Protein AF-A0A2E2UE44-F1 (afdb_monomer_lite)

Foldseek 3Di:
DDPPPPVVVCVVPPCVVPPPPQWPDKDKDKDQFLQPDALVRLLVVCVVQQCFWAKKFKDAPPATADIDTDLGPSVVVSQLNCLCVLNDQWHQLLSNCVRNPVRRNTIMMMMDTGGNDDVVRVVVSVVCCVVRVHNSNVLLVQLCVLCVVVVNNDRRDIDGSVVCPVDVVVSSVVSSCVSVVVVVVVVVD

Radius of gyration: 17.26 Å; chains: 1; bounding box: 43×34×41 Å

Structure (mmCIF, N/CA/C/O backbone):
data_AF-A0A2E2UE44-F1
#
_entry.id   AF-A0A2E2UE44-F1
#
loop_
_atom_site.group_PDB
_atom_site.id
_atom_site.type_symbol
_atom_site.label_atom_id
_atom_site.label_alt_id
_atom_site.label_comp_id
_atom_site.label_asym_id
_atom_site.label_entity_id
_atom_site.label_seq_id
_atom_site.pdbx_PDB_ins_code
_atom_site.Cartn_x
_atom_site.Cartn_y
_atom_site.Cartn_z
_atom_site.occupancy
_atom_site.B_iso_or_equiv
_atom_site.auth_seq_id
_atom_site.auth_comp_id
_atom_site.auth_asym_id
_atom_site.auth_atom_id
_atom_site.pdbx_PDB_model_num
ATOM 1 N N . MET A 1 1 ? -20.895 12.314 4.523 1.00 28.11 1 MET A N 1
ATOM 2 C CA . MET A 1 1 ? -20.158 11.207 5.166 1.00 28.11 1 MET A CA 1
ATOM 3 C C . MET A 1 1 ? -21.003 9.946 5.029 1.00 28.11 1 MET A C 1
ATOM 5 O O . MET A 1 1 ? -22.000 9.833 5.726 1.00 28.11 1 MET A O 1
ATOM 9 N N . LYS A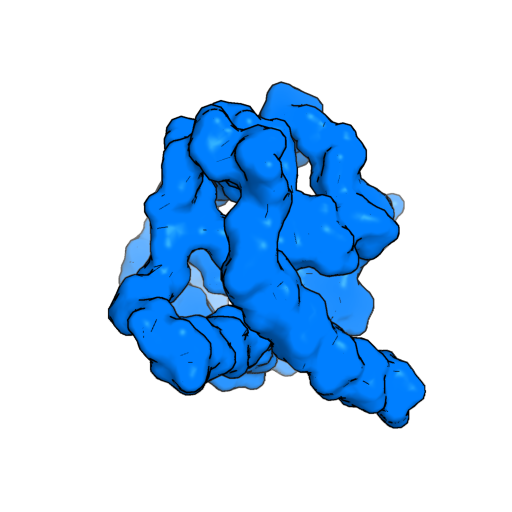 1 2 ? -20.714 9.066 4.059 1.00 26.86 2 LYS A N 1
ATOM 10 C CA . LYS A 1 2 ? -21.401 7.767 3.955 1.00 26.86 2 LYS A CA 1
ATOM 11 C C . LYS A 1 2 ? -20.587 6.762 4.761 1.00 26.86 2 LYS A C 1
ATOM 13 O O . LYS A 1 2 ? -19.549 6.299 4.301 1.00 26.86 2 LYS A O 1
ATOM 18 N N . ILE A 1 3 ? -21.022 6.522 5.991 1.00 31.81 3 ILE A N 1
ATOM 19 C CA . ILE A 1 3 ? -20.525 5.428 6.821 1.00 31.81 3 ILE A CA 1
ATOM 20 C C . ILE A 1 3 ? -20.966 4.151 6.099 1.00 31.81 3 ILE A C 1
ATOM 22 O O . ILE A 1 3 ? -22.165 3.933 5.933 1.00 31.81 3 ILE A O 1
ATOM 26 N N . PHE A 1 4 ? -20.020 3.361 5.589 1.00 43.72 4 PHE A N 1
ATOM 27 C CA . PHE A 1 4 ? -20.327 1.973 5.255 1.00 43.72 4 PHE A CA 1
ATOM 28 C C . PHE A 1 4 ? -20.658 1.290 6.579 1.00 43.72 4 PHE A C 1
ATOM 30 O O . PHE A 1 4 ? -19.837 1.297 7.495 1.00 43.72 4 PHE A O 1
ATOM 37 N N . ASP A 1 5 ? -21.886 0.798 6.694 1.00 50.75 5 ASP A N 1
ATOM 38 C CA . ASP A 1 5 ? -22.353 0.070 7.863 1.00 50.75 5 ASP A CA 1
ATOM 39 C C . ASP A 1 5 ? -21.437 -1.141 8.100 1.00 50.75 5 ASP A C 1
ATOM 41 O O . ASP A 1 5 ? -21.261 -1.991 7.219 1.00 50.75 5 ASP A O 1
ATOM 45 N N . LYS A 1 6 ? -20.832 -1.178 9.293 1.00 53.22 6 LYS A N 1
ATOM 46 C CA . LYS A 1 6 ? -19.980 -2.261 9.795 1.00 53.22 6 LYS A CA 1
ATOM 47 C C . LYS A 1 6 ? -20.642 -3.616 9.539 1.00 53.22 6 LYS A C 1
ATOM 49 O O . LYS A 1 6 ? -19.972 -4.536 9.081 1.00 53.22 6 LYS A O 1
ATOM 54 N N . ASP A 1 7 ? -21.955 -3.720 9.727 1.00 51.06 7 ASP A N 1
ATOM 55 C CA . ASP A 1 7 ? -22.684 -4.978 9.592 1.00 51.06 7 ASP A CA 1
ATOM 56 C C . ASP A 1 7 ? -22.780 -5.459 8.139 1.00 51.06 7 ASP A C 1
ATOM 58 O O . ASP A 1 7 ? -22.782 -6.664 7.894 1.00 51.06 7 ASP A O 1
ATOM 62 N N . SER A 1 8 ? -22.788 -4.548 7.164 1.00 53.34 8 SER A N 1
ATOM 63 C CA . SER A 1 8 ? -22.822 -4.883 5.734 1.00 53.34 8 SER A CA 1
ATOM 64 C C . SER A 1 8 ? -21.471 -5.427 5.244 1.00 53.34 8 SER A C 1
ATOM 66 O O . SER A 1 8 ? -21.423 -6.482 4.611 1.00 53.34 8 SER A O 1
ATOM 68 N N . PHE A 1 9 ? -20.357 -4.787 5.628 1.00 54.22 9 PHE A N 1
ATOM 69 C CA . PHE A 1 9 ? -19.009 -5.295 5.330 1.00 54.22 9 PHE A CA 1
ATOM 70 C C . PHE A 1 9 ? -18.718 -6.618 6.056 1.00 54.22 9 PHE A C 1
ATOM 72 O O . PHE A 1 9 ? -18.083 -7.507 5.491 1.00 54.22 9 PHE A O 1
ATOM 79 N N . LEU A 1 10 ? -19.187 -6.774 7.299 1.00 53.91 10 LEU A N 1
ATOM 80 C CA . LEU A 1 10 ? -19.011 -8.012 8.063 1.00 53.91 10 LEU A CA 1
ATOM 81 C C . LEU A 1 10 ? -19.846 -9.176 7.497 1.00 53.91 10 LEU A C 1
ATOM 83 O O . LEU A 1 10 ? -19.358 -10.307 7.480 1.00 53.91 10 LEU A O 1
ATOM 87 N N . LYS A 1 11 ? -21.065 -8.915 6.999 1.00 55.81 11 LYS A N 1
ATOM 88 C CA . LYS A 1 11 ? -21.952 -9.938 6.411 1.00 55.81 11 LYS A CA 1
ATOM 89 C C . LYS A 1 11 ? -21.467 -10.473 5.067 1.00 55.81 11 LYS A C 1
ATOM 91 O O . LYS A 1 11 ? -21.504 -11.681 4.864 1.00 55.81 11 LYS A O 1
ATOM 96 N N . GLU A 1 12 ? -20.991 -9.617 4.164 1.00 54.72 12 GLU A N 1
ATOM 97 C CA . GLU A 1 12 ? -20.526 -10.049 2.831 1.00 54.72 12 GLU A CA 1
ATOM 98 C C . GLU A 1 12 ? -19.211 -10.847 2.877 1.00 54.72 12 GLU A C 1
ATOM 100 O O . GLU A 1 12 ? -18.860 -11.551 1.930 1.00 54.72 12 GLU A O 1
ATOM 105 N N . ASN A 1 13 ? -18.470 -10.771 3.988 1.00 51.91 13 ASN A N 1
ATOM 106 C CA . ASN A 1 13 ? -17.115 -11.306 4.075 1.00 51.91 13 ASN A CA 1
ATOM 107 C C . ASN A 1 13 ? -16.952 -12.612 4.859 1.00 51.91 13 ASN A C 1
ATOM 109 O O . ASN A 1 13 ? -15.817 -13.074 4.964 1.00 51.91 13 ASN A O 1
ATOM 113 N N . HIS A 1 14 ? -18.052 -13.242 5.294 1.00 49.22 14 HIS A N 1
ATOM 114 C CA . HIS A 1 14 ? -18.065 -14.525 6.015 1.00 49.22 14 HIS A CA 1
ATOM 115 C C . HIS A 1 14 ? -17.109 -14.544 7.221 1.00 49.22 14 HIS A C 1
ATOM 117 O O . HIS A 1 14 ? -16.206 -15.373 7.317 1.00 49.22 14 HIS A O 1
ATOM 123 N N . TYR A 1 15 ? -17.340 -13.635 8.171 1.00 47.84 15 TYR A N 1
ATOM 124 C CA . TYR A 1 15 ? -16.650 -13.597 9.468 1.00 47.84 15 TYR A CA 1
ATOM 125 C C . TYR A 1 15 ? -16.976 -14.780 10.403 1.00 47.84 15 TYR A C 1
ATOM 127 O O . TYR A 1 15 ? -16.571 -14.758 11.557 1.00 47.84 15 TYR A O 1
ATOM 135 N N . ASP A 1 16 ? -17.649 -15.835 9.937 1.00 45.00 16 ASP A N 1
ATOM 136 C CA . ASP A 1 16 ? -17.927 -17.025 10.758 1.00 45.00 16 ASP A CA 1
ATOM 137 C C . ASP A 1 16 ? -16.647 -17.791 11.167 1.00 45.00 16 ASP A C 1
ATOM 139 O O . ASP A 1 16 ? -16.705 -18.670 12.020 1.00 45.00 16 ASP A O 1
ATOM 143 N N . ILE A 1 17 ? -15.484 -17.457 10.589 1.00 45.62 17 ILE A N 1
ATOM 144 C CA . ILE A 1 17 ? -14.192 -18.113 10.870 1.00 45.62 17 ILE A CA 1
ATOM 145 C C . ILE A 1 17 ? -13.406 -17.418 12.002 1.00 45.62 17 ILE A C 1
ATOM 147 O O . ILE A 1 17 ? -12.508 -18.027 12.577 1.00 45.62 17 ILE A O 1
ATOM 151 N N . PHE A 1 18 ? -13.745 -16.179 12.376 1.00 47.84 18 PHE A N 1
ATOM 152 C CA . PHE A 1 18 ? -13.042 -15.455 13.440 1.00 47.84 18 PHE A CA 1
ATOM 153 C C . PHE A 1 18 ? -14.042 -14.902 14.440 1.00 47.84 18 PHE A C 1
ATOM 155 O O . PHE A 1 18 ? -14.942 -14.152 14.065 1.00 47.84 18 PHE A O 1
ATOM 162 N N . GLU A 1 19 ? -13.877 -15.277 15.711 1.00 50.03 19 GLU A N 1
ATOM 163 C CA . GLU A 1 19 ? -14.663 -14.734 16.815 1.00 50.03 19 GLU A CA 1
ATOM 164 C C . GLU A 1 19 ? -14.792 -13.215 16.653 1.00 50.03 19 GLU A C 1
ATOM 166 O O . GLU A 1 19 ? -13.801 -12.503 16.441 1.00 50.03 19 GLU A O 1
ATOM 171 N N . LYS A 1 20 ? -16.033 -12.724 16.756 1.00 53.41 20 LYS A N 1
ATOM 172 C CA . LYS A 1 20 ? -16.399 -11.297 16.721 1.00 53.41 20 LYS A CA 1
ATOM 173 C C . LYS A 1 20 ? -15.574 -10.427 17.685 1.00 53.41 20 LYS A C 1
ATOM 175 O O . LYS A 1 20 ? -15.630 -9.206 17.578 1.00 53.41 20 LYS A O 1
ATOM 180 N N . ASP A 1 21 ? -14.803 -11.044 18.572 1.00 62.09 21 ASP A N 1
ATOM 181 C CA . ASP A 1 21 ? -14.060 -10.432 19.663 1.00 62.09 21 ASP A CA 1
ATOM 182 C C . ASP A 1 21 ? -12.680 -9.885 19.254 1.00 62.09 21 ASP A C 1
ATOM 184 O O . ASP A 1 21 ? -12.129 -9.040 19.957 1.00 62.09 21 ASP A O 1
ATOM 188 N N . CYS A 1 22 ? -12.113 -10.297 18.111 1.00 71.88 22 CYS A N 1
ATOM 189 C CA . CYS A 1 22 ? -10.772 -9.838 17.709 1.00 71.88 22 CYS A CA 1
ATOM 190 C C . CYS A 1 22 ? -10.757 -8.480 16.976 1.00 71.88 22 CYS A C 1
ATOM 192 O O . CYS A 1 22 ? -9.747 -7.770 17.010 1.00 71.88 22 CYS A O 1
ATOM 194 N N . VAL A 1 23 ? -11.863 -8.099 16.321 1.00 81.06 23 VAL A N 1
ATOM 195 C CA . VAL A 1 23 ? -11.998 -6.815 15.613 1.00 81.06 23 VAL A CA 1
ATOM 196 C C . VAL A 1 23 ? -12.699 -5.808 16.511 1.00 81.06 23 VAL A C 1
ATOM 198 O O . VAL A 1 23 ? -13.917 -5.831 16.683 1.00 81.06 23 VAL A O 1
ATOM 201 N N . LEU A 1 24 ? -11.920 -4.871 17.037 1.00 83.25 24 LEU A N 1
ATOM 202 C CA . LEU A 1 24 ? -12.408 -3.865 17.973 1.00 83.25 24 LEU A CA 1
ATOM 203 C C . LEU A 1 24 ? -13.180 -2.757 17.256 1.00 83.25 24 LEU A C 1
ATOM 205 O O . LEU A 1 24 ? -14.240 -2.328 17.709 1.00 83.25 24 LEU A O 1
ATOM 209 N N . ASP A 1 25 ? -12.656 -2.295 16.121 1.00 88.38 25 ASP A N 1
ATOM 210 C CA . ASP A 1 25 ? -13.194 -1.134 15.416 1.00 88.38 25 ASP A CA 1
ATOM 211 C C . ASP A 1 25 ? -12.845 -1.154 13.922 1.00 88.38 25 ASP A C 1
ATOM 213 O O . ASP A 1 25 ? -11.964 -1.895 13.474 1.00 88.38 25 ASP A O 1
ATOM 217 N N . PHE A 1 26 ? -13.547 -0.337 13.144 1.00 90.00 26 PHE A N 1
ATOM 218 C CA . PHE A 1 26 ? -13.398 -0.227 11.702 1.00 90.00 26 PHE A CA 1
ATOM 219 C C . PHE A 1 26 ? -13.564 1.219 11.243 1.00 90.00 26 PHE A C 1
ATOM 221 O O . PHE A 1 26 ? -14.498 1.914 11.636 1.00 90.00 26 PHE A O 1
ATOM 228 N N . ALA A 1 27 ? -12.696 1.652 10.334 1.00 92.50 27 ALA A N 1
ATOM 229 C CA . ALA A 1 27 ? -12.802 2.947 9.688 1.00 92.50 27 ALA A CA 1
ATOM 230 C C . ALA A 1 27 ? -12.521 2.856 8.187 1.00 92.50 27 ALA A C 1
ATOM 232 O O . ALA A 1 27 ? -11.818 1.967 7.707 1.00 92.50 27 ALA A O 1
ATOM 233 N N . LYS A 1 28 ? -13.051 3.830 7.447 1.00 93.44 28 LYS A N 1
ATOM 234 C CA . LYS A 1 28 ? -12.778 4.032 6.025 1.00 93.44 28 LYS A CA 1
ATOM 235 C C . LYS A 1 28 ? -12.293 5.460 5.810 1.00 93.44 28 LYS A C 1
ATOM 237 O O . LYS A 1 28 ? -12.972 6.408 6.200 1.00 93.44 28 LYS A O 1
ATOM 242 N N . LEU A 1 29 ? -11.148 5.602 5.156 1.00 94.19 29 LEU A N 1
ATOM 243 C CA . LEU A 1 29 ? -10.602 6.874 4.701 1.00 94.19 29 LEU A CA 1
ATOM 244 C C . LEU A 1 29 ? -10.641 6.911 3.173 1.00 94.19 29 LEU A C 1
ATOM 246 O O . LEU A 1 29 ? -9.989 6.099 2.531 1.00 94.19 29 LEU A O 1
ATOM 250 N N . SER A 1 30 ? -11.384 7.852 2.597 1.00 93.94 30 SER A N 1
ATOM 251 C CA . SER A 1 30 ? -11.440 8.049 1.145 1.00 93.94 30 SER A CA 1
ATOM 252 C C . SER A 1 30 ? -10.539 9.210 0.740 1.00 93.94 30 SER A C 1
ATOM 254 O O . SER A 1 30 ? -10.694 10.321 1.247 1.00 93.94 30 SER A O 1
ATOM 256 N N . LEU A 1 31 ? -9.610 8.949 -0.173 1.00 92.31 31 LEU A N 1
ATOM 257 C CA . LEU A 1 31 ? -8.632 9.903 -0.683 1.00 92.31 31 LEU A CA 1
ATOM 258 C C . LEU A 1 31 ? -8.926 10.138 -2.162 1.00 92.31 31 LEU A C 1
ATOM 260 O O . LEU A 1 31 ? -8.760 9.227 -2.960 1.00 92.31 31 LEU A O 1
ATOM 264 N N . GLU A 1 32 ? -9.357 11.344 -2.534 1.00 90.00 32 GLU A N 1
ATOM 265 C CA . GLU A 1 32 ? -9.716 11.653 -3.935 1.00 90.00 32 GLU A CA 1
ATOM 266 C C . GLU A 1 32 ? -8.517 11.567 -4.889 1.00 90.00 32 GLU A C 1
ATOM 268 O O . GLU A 1 32 ? -8.676 11.268 -6.062 1.00 90.00 32 GLU A O 1
ATOM 273 N N . ASN A 1 33 ? -7.318 11.818 -4.370 1.00 86.44 33 ASN A N 1
ATOM 274 C CA . ASN A 1 33 ? -6.056 11.659 -5.075 1.00 86.44 33 ASN A CA 1
ATOM 275 C C . ASN A 1 33 ? -5.005 11.271 -4.026 1.00 86.44 33 ASN A C 1
ATOM 277 O O . ASN A 1 33 ? -4.725 12.046 -3.108 1.00 86.44 33 ASN A O 1
ATOM 281 N N . LEU A 1 34 ? -4.460 10.055 -4.097 1.00 84.19 34 LEU A N 1
ATOM 282 C CA . LEU A 1 34 ? -3.467 9.580 -3.122 1.00 84.19 34 LEU A CA 1
ATOM 283 C C . LEU A 1 34 ? -2.172 10.409 -3.184 1.00 84.19 34 LEU A C 1
ATOM 285 O O . LEU A 1 34 ? -1.535 10.680 -2.158 1.00 84.19 34 LEU A O 1
ATOM 289 N N . GLY A 1 35 ? -1.807 10.832 -4.394 1.00 83.19 35 GLY A N 1
ATOM 290 C CA . GLY A 1 35 ? -0.619 11.615 -4.685 1.00 83.19 35 GLY A CA 1
ATOM 291 C C . GLY A 1 35 ? -0.668 13.055 -4.180 1.00 83.19 35 GLY A C 1
ATOM 292 O O . GLY A 1 35 ? 0.390 13.675 -4.124 1.00 83.19 35 GLY A O 1
ATOM 293 N N . GLN A 1 36 ? -1.820 13.602 -3.775 1.00 87.06 36 GLN A N 1
ATOM 294 C CA . GLN A 1 36 ? -1.920 15.006 -3.358 1.00 87.06 36 GLN A CA 1
ATOM 295 C C . GLN A 1 36 ? -1.340 15.240 -1.954 1.00 87.06 36 GLN A C 1
ATOM 297 O O . GLN A 1 36 ? -0.584 16.186 -1.752 1.00 87.06 36 GLN A O 1
ATOM 302 N N . TYR A 1 37 ? -1.566 14.322 -1.011 1.00 85.62 37 TYR A N 1
ATOM 303 C CA . TYR A 1 37 ? -1.277 14.551 0.409 1.00 85.62 37 TYR A CA 1
ATOM 304 C C . TYR A 1 37 ? 0.212 14.453 0.749 1.00 85.62 37 TYR A C 1
ATOM 306 O O . TYR A 1 37 ? 0.833 13.407 0.566 1.00 85.62 37 TYR A O 1
ATOM 314 N N . GLY A 1 38 ? 0.808 15.505 1.305 1.00 88.88 38 GLY A N 1
ATOM 315 C CA . GLY A 1 38 ? 2.135 15.414 1.923 1.00 88.88 38 GLY A CA 1
ATOM 316 C C . GLY A 1 38 ? 2.123 14.518 3.174 1.00 88.88 38 GLY A C 1
ATOM 317 O O . GLY A 1 38 ? 1.066 14.330 3.784 1.00 88.88 38 GLY A O 1
ATOM 318 N N . PRO A 1 39 ? 3.270 13.983 3.641 1.00 90.25 39 PRO A N 1
ATOM 319 C CA . PRO A 1 39 ? 3.283 13.108 4.817 1.00 90.25 39 PRO A CA 1
ATOM 320 C C . PRO A 1 39 ? 2.778 13.787 6.096 1.00 90.25 39 PRO A C 1
ATOM 322 O O . PRO A 1 39 ? 2.183 13.125 6.946 1.00 90.25 39 PRO A O 1
ATOM 325 N N . SER A 1 40 ? 2.979 15.100 6.235 1.00 91.88 40 SER A N 1
ATOM 326 C CA . SER A 1 40 ? 2.459 15.888 7.362 1.00 91.88 40 SER A CA 1
ATOM 327 C C . SER A 1 40 ? 0.936 16.026 7.327 1.00 91.88 40 SER A C 1
ATOM 329 O O . SER A 1 40 ? 0.284 15.820 8.347 1.00 91.88 40 SER A O 1
ATOM 331 N N . GLU A 1 41 ? 0.362 16.321 6.159 1.00 91.69 41 GLU A N 1
ATOM 332 C CA . GLU A 1 41 ? -1.093 16.419 5.965 1.00 91.69 41 GLU A CA 1
ATOM 333 C C . GLU A 1 41 ? -1.751 15.059 6.191 1.00 91.69 41 GLU A C 1
ATOM 335 O O . GLU A 1 41 ? -2.712 14.936 6.950 1.00 91.69 41 GLU A O 1
ATOM 340 N N . PHE A 1 42 ? -1.159 14.015 5.609 1.00 92.88 42 PHE A N 1
ATOM 341 C CA . PHE A 1 42 ? -1.615 12.645 5.770 1.00 92.88 42 PHE A CA 1
ATOM 342 C C . PHE A 1 42 ? -1.578 12.209 7.238 1.00 92.88 42 PHE A C 1
ATOM 344 O O . PHE A 1 42 ? -2.543 11.639 7.741 1.00 92.88 42 PHE A O 1
ATOM 351 N N . LYS A 1 43 ? -0.503 12.538 7.968 1.00 93.94 43 LYS A N 1
ATOM 352 C CA . LYS A 1 43 ? -0.389 12.261 9.407 1.00 93.94 43 LYS A CA 1
ATOM 353 C C . LYS A 1 43 ? -1.540 12.876 10.209 1.00 93.94 43 LYS A C 1
ATOM 355 O O . LYS A 1 43 ? -2.010 12.227 11.139 1.00 93.94 43 LYS A O 1
ATOM 360 N N . THR A 1 44 ? -1.991 14.079 9.856 1.00 95.12 44 THR A N 1
ATOM 361 C CA . THR A 1 44 ? -3.151 14.722 10.492 1.00 95.12 44 THR A CA 1
ATOM 362 C C . THR A 1 44 ? -4.447 13.972 10.181 1.00 95.12 44 THR A C 1
ATOM 364 O O . THR A 1 44 ? -5.230 13.720 11.093 1.00 95.12 44 THR A O 1
ATOM 367 N N . LEU A 1 45 ? -4.654 13.548 8.927 1.00 93.44 45 LEU A N 1
ATOM 368 C CA . LEU A 1 45 ? -5.855 12.803 8.509 1.00 93.44 45 LEU A CA 1
ATOM 369 C C . LEU A 1 45 ? -6.038 11.485 9.269 1.00 93.44 45 LEU A C 1
ATOM 371 O O . LEU A 1 45 ? -7.158 11.098 9.591 1.00 93.44 45 LEU A O 1
ATOM 375 N N . ILE A 1 46 ? -4.936 10.802 9.567 1.00 95.06 46 ILE A N 1
ATOM 376 C CA . ILE A 1 46 ? -4.941 9.511 10.265 1.00 95.06 46 ILE A CA 1
ATOM 377 C C . ILE A 1 46 ? -4.619 9.620 11.766 1.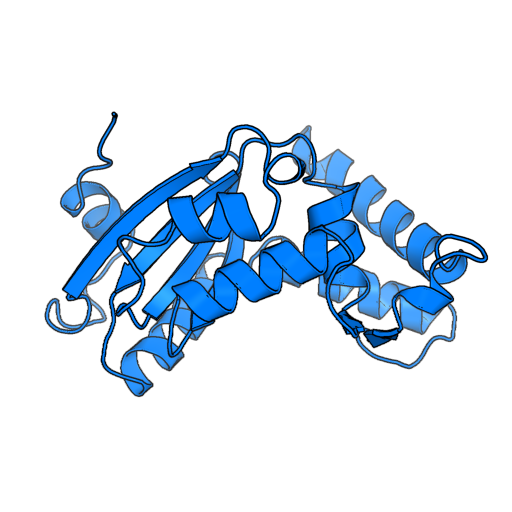00 95.06 46 ILE A C 1
ATOM 379 O O . ILE A 1 46 ? -4.436 8.603 12.439 1.00 95.06 46 ILE A O 1
ATOM 383 N N . GLU A 1 47 ? -4.567 10.837 12.319 1.00 95.50 47 GLU A N 1
ATOM 384 C CA . GLU A 1 47 ? -4.388 11.079 13.756 1.00 95.50 47 GLU A CA 1
ATOM 385 C C . GLU A 1 47 ? -5.440 10.376 14.638 1.00 95.50 47 GLU A C 1
ATOM 387 O O . GLU A 1 47 ? -5.044 9.840 15.679 1.00 95.50 47 GLU A O 1
ATOM 392 N N . PRO A 1 48 ? -6.733 10.286 14.249 1.00 95.44 48 PRO A N 1
ATOM 393 C CA . PRO A 1 48 ? -7.734 9.554 15.031 1.00 95.44 48 PRO A CA 1
ATOM 394 C C . PRO A 1 48 ? -7.358 8.088 15.301 1.00 95.44 48 PRO A C 1
ATOM 396 O O . PRO A 1 48 ? -7.728 7.538 16.334 1.00 95.44 48 PRO A O 1
ATOM 399 N N . TYR A 1 49 ? -6.550 7.476 14.429 1.00 93.81 49 TYR A N 1
ATOM 400 C CA . TYR A 1 49 ? -6.155 6.063 14.499 1.00 93.81 49 TYR A CA 1
ATOM 401 C C . TYR A 1 49 ? -4.752 5.863 15.096 1.00 93.81 49 TYR A C 1
ATOM 403 O O . TYR A 1 49 ? -4.129 4.815 14.919 1.00 93.81 49 TYR A O 1
ATOM 411 N N . LYS A 1 50 ? -4.200 6.871 15.788 1.00 94.00 50 LYS A N 1
ATOM 412 C CA . LYS A 1 50 ? -2.803 6.862 16.266 1.00 94.00 50 LYS A CA 1
ATOM 413 C C . LYS A 1 50 ? -2.438 5.701 17.191 1.00 94.00 50 LYS A C 1
ATOM 415 O O . LYS A 1 50 ? -1.281 5.294 17.194 1.00 94.00 50 LYS A O 1
ATOM 420 N N . ASN A 1 51 ? -3.407 5.196 17.950 1.00 94.50 51 ASN A N 1
ATOM 421 C CA . ASN A 1 51 ? -3.219 4.098 18.899 1.00 94.50 51 ASN A CA 1
ATOM 422 C C . ASN A 1 51 ? -3.652 2.746 18.323 1.00 94.50 51 ASN A C 1
ATOM 424 O O . ASN A 1 51 ? -3.495 1.727 18.985 1.00 94.50 51 ASN A O 1
ATOM 428 N N . TRP A 1 52 ? -4.210 2.728 17.112 1.00 96.44 52 TRP A N 1
ATOM 429 C CA . TRP A 1 52 ? -4.743 1.505 16.537 1.00 96.44 52 TRP A CA 1
ATOM 430 C C . TRP A 1 52 ? -3.614 0.616 16.035 1.00 96.44 52 TRP A C 1
ATOM 432 O O . TRP A 1 52 ? -2.683 1.056 15.341 1.00 96.44 52 TRP A O 1
ATOM 442 N N . LYS A 1 53 ? -3.742 -0.662 16.368 1.00 96.88 53 LYS A N 1
ATOM 443 C CA . LYS A 1 53 ? -2.993 -1.755 15.761 1.00 96.88 53 LYS A CA 1
ATOM 444 C C . LYS A 1 53 ? -3.953 -2.502 14.860 1.00 96.88 53 LYS A C 1
ATOM 446 O O . LYS A 1 53 ? -5.139 -2.541 15.153 1.00 96.88 53 LYS A O 1
ATOM 451 N N . GLY A 1 54 ? -3.478 -3.090 13.775 1.00 96.25 54 GLY A N 1
ATOM 452 C CA . GLY A 1 54 ? -4.389 -3.857 12.935 1.00 96.25 54 GLY A CA 1
ATOM 453 C C . GLY A 1 54 ? -3.992 -3.931 11.483 1.00 96.25 54 GLY A C 1
ATOM 454 O O . GLY A 1 54 ? -2.801 -3.934 11.155 1.00 96.25 54 GLY A O 1
ATOM 455 N N . LEU A 1 55 ? -5.012 -4.001 10.637 1.00 95.88 55 LEU A N 1
ATOM 456 C CA . LEU A 1 55 ? -4.884 -4.107 9.192 1.00 95.88 55 LEU A CA 1
ATOM 457 C C . LEU A 1 55 ? -5.257 -2.798 8.517 1.00 95.88 55 LEU A C 1
ATOM 459 O O . LEU A 1 55 ? -6.102 -2.041 8.997 1.00 95.88 55 LEU A O 1
ATOM 463 N N . TYR A 1 56 ? -4.643 -2.570 7.368 1.00 96.69 56 TYR A N 1
ATOM 464 C CA . TYR A 1 56 ? -5.062 -1.552 6.430 1.00 96.69 56 TYR A CA 1
ATOM 465 C C . TYR A 1 56 ? -5.154 -2.159 5.029 1.00 96.69 56 TYR A C 1
ATOM 467 O O . TYR A 1 56 ? -4.326 -2.985 4.633 1.00 96.69 56 TYR A O 1
ATOM 475 N N . ILE A 1 57 ? -6.180 -1.758 4.286 1.00 95.81 57 ILE A N 1
ATOM 476 C CA . ILE A 1 57 ? -6.473 -2.281 2.952 1.00 95.81 57 ILE A CA 1
ATOM 477 C C . ILE A 1 57 ? -6.676 -1.099 2.015 1.00 95.81 57 ILE A C 1
ATOM 479 O O . ILE A 1 57 ? -7.601 -0.315 2.209 1.00 95.81 57 ILE A O 1
ATOM 483 N N . TYR A 1 58 ? -5.818 -0.982 1.006 1.00 95.69 58 TYR A N 1
ATOM 484 C CA . TYR A 1 58 ? -5.978 -0.019 -0.080 1.00 95.69 58 TYR A CA 1
ATOM 485 C C . TYR A 1 58 ? -6.926 -0.600 -1.128 1.00 95.69 58 TYR A C 1
ATOM 487 O O . TYR A 1 58 ? -6.783 -1.764 -1.506 1.00 95.69 58 TYR A O 1
ATOM 495 N N . SER A 1 59 ? -7.862 0.203 -1.623 1.00 93.38 59 SER A N 1
ATOM 496 C CA . SER A 1 59 ? -8.831 -0.190 -2.641 1.00 93.38 59 SER A CA 1
ATOM 497 C C . SER A 1 59 ? -9.125 0.941 -3.621 1.00 93.38 59 SER A C 1
ATOM 499 O O . SER A 1 59 ? -9.138 2.106 -3.235 1.00 93.38 59 SER A O 1
ATOM 501 N N . VAL A 1 60 ? -9.400 0.585 -4.874 1.00 89.69 60 VAL A N 1
ATOM 502 C CA . VAL A 1 60 ? -10.000 1.467 -5.886 1.00 89.69 60 VAL A CA 1
ATOM 503 C C . VAL A 1 60 ? -11.245 0.764 -6.406 1.00 89.69 60 VAL A C 1
ATOM 505 O O . VAL A 1 60 ? -11.166 -0.395 -6.803 1.00 89.69 60 VAL A O 1
ATOM 508 N N . GLU A 1 61 ? -12.397 1.436 -6.346 1.00 85.88 61 GLU A N 1
ATOM 509 C CA . GLU A 1 61 ? -13.673 0.931 -6.886 1.00 85.88 61 GLU A CA 1
ATOM 510 C C . GLU A 1 61 ? -14.025 -0.505 -6.436 1.00 85.88 61 GLU A C 1
ATOM 512 O O . GLU A 1 61 ? -14.507 -1.330 -7.205 1.00 85.88 61 GLU A O 1
ATOM 517 N N . GLY A 1 62 ? -13.752 -0.834 -5.168 1.00 81.69 62 GLY A N 1
ATOM 518 C CA . GLY A 1 62 ? -14.009 -2.162 -4.596 1.00 81.69 62 GLY A CA 1
ATOM 519 C C . GLY A 1 62 ? -12.950 -3.222 -4.922 1.00 81.69 62 GLY A C 1
ATOM 520 O O . GLY A 1 62 ? -12.932 -4.279 -4.292 1.00 81.69 62 GLY A O 1
ATOM 521 N N . ARG A 1 63 ? -12.007 -2.942 -5.829 1.00 85.25 63 ARG A N 1
ATOM 522 C CA . ARG A 1 63 ? -10.848 -3.804 -6.084 1.00 85.25 63 ARG A CA 1
ATOM 523 C C . ARG A 1 63 ? -9.807 -3.604 -4.989 1.00 85.25 63 ARG A C 1
ATOM 525 O O . ARG A 1 63 ? -9.405 -2.474 -4.707 1.00 85.25 63 ARG A O 1
ATOM 532 N N . VAL A 1 64 ? -9.363 -4.691 -4.363 1.00 90.12 64 VAL A N 1
ATOM 533 C CA . VAL A 1 64 ? -8.300 -4.668 -3.347 1.00 90.12 64 VAL A CA 1
ATOM 534 C C . VAL A 1 64 ? -6.943 -4.482 -4.022 1.00 90.12 64 VAL A C 1
ATOM 536 O O . VAL A 1 64 ? -6.483 -5.328 -4.787 1.00 90.12 64 VAL A O 1
ATOM 539 N N . LEU A 1 65 ? -6.281 -3.371 -3.712 1.00 92.19 65 LEU A N 1
ATOM 540 C CA . LEU A 1 65 ? -4.967 -3.037 -4.246 1.00 92.19 65 LEU A CA 1
ATOM 541 C C . LEU A 1 65 ? -3.852 -3.645 -3.412 1.00 92.19 65 LEU A C 1
ATOM 543 O O . LEU A 1 65 ? -2.942 -4.235 -3.971 1.00 92.19 65 LEU A O 1
ATOM 547 N N . TYR A 1 66 ? -3.910 -3.481 -2.092 1.00 95.00 66 TYR A N 1
ATOM 548 C CA . TYR A 1 66 ? -2.866 -3.924 -1.174 1.00 95.00 66 TYR A CA 1
ATOM 549 C C . TYR A 1 66 ? -3.452 -4.174 0.211 1.00 95.00 66 TYR A C 1
ATOM 551 O O . TYR A 1 66 ? -4.273 -3.388 0.684 1.00 95.00 66 TYR A O 1
ATOM 559 N N . VAL A 1 67 ? -2.990 -5.234 0.871 1.00 94.94 67 VAL A N 1
ATOM 560 C CA . VAL A 1 67 ? -3.337 -5.574 2.254 1.00 94.94 67 VAL A CA 1
ATOM 561 C C . VAL A 1 67 ? -2.051 -5.613 3.061 1.00 94.94 67 VAL A C 1
ATOM 563 O O . VAL A 1 67 ? -1.110 -6.316 2.689 1.00 94.94 67 VAL A O 1
ATOM 566 N N . GLY A 1 68 ? -2.020 -4.895 4.181 1.00 95.62 68 GLY A N 1
ATOM 567 C CA . GLY A 1 68 ? -0.896 -4.968 5.101 1.00 95.62 68 GLY A CA 1
ATOM 568 C C . GLY A 1 68 ? -1.300 -4.781 6.554 1.00 95.62 68 GLY A C 1
ATOM 569 O O . GLY A 1 68 ? -2.359 -4.235 6.869 1.00 95.62 68 GLY A O 1
ATOM 570 N N . LYS A 1 69 ? -0.417 -5.205 7.459 1.00 95.56 69 LYS A N 1
ATOM 571 C CA . LYS A 1 69 ? -0.570 -4.989 8.904 1.00 95.56 69 LYS A CA 1
ATOM 572 C C . LYS A 1 69 ? 0.366 -3.930 9.487 1.00 95.56 69 LYS A C 1
ATOM 574 O O . LYS A 1 69 ? 1.453 -3.627 8.971 1.00 95.56 69 LYS A O 1
ATOM 579 N N . GLY A 1 70 ? -0.040 -3.384 10.630 1.00 95.19 70 GLY A N 1
ATOM 580 C CA . GLY A 1 70 ? 0.765 -2.479 11.440 1.00 95.19 70 GLY A CA 1
ATOM 581 C C . GLY A 1 70 ? 0.551 -2.673 12.937 1.00 95.19 70 GLY A C 1
ATOM 582 O O . GLY A 1 70 ? -0.577 -2.630 13.415 1.00 95.19 70 GLY A O 1
ATOM 583 N N . ASN A 1 71 ? 1.652 -2.782 13.693 1.00 94.12 71 ASN A N 1
ATOM 584 C CA . ASN A 1 71 ? 1.622 -2.630 15.157 1.00 94.12 71 ASN A CA 1
ATOM 585 C C . ASN A 1 71 ? 1.241 -1.197 15.568 1.00 94.12 71 ASN A C 1
ATOM 587 O O . ASN A 1 71 ? 0.790 -0.954 16.675 1.00 94.12 71 ASN A O 1
ATOM 591 N N . THR A 1 72 ? 1.422 -0.234 14.667 1.00 95.50 72 THR A N 1
ATOM 592 C CA . THR A 1 72 ? 0.777 1.075 14.738 1.00 95.50 72 THR A CA 1
ATOM 593 C C . THR A 1 72 ? 0.376 1.438 13.321 1.00 95.50 72 THR A C 1
ATOM 595 O O . THR A 1 72 ? 1.249 1.697 12.485 1.00 95.50 72 THR A O 1
ATOM 598 N N . ILE A 1 73 ? -0.926 1.430 13.036 1.00 94.56 73 ILE A N 1
ATOM 599 C CA . ILE A 1 73 ? -1.447 1.693 11.688 1.00 94.56 73 ILE A CA 1
ATOM 600 C C . ILE A 1 73 ? -0.982 3.068 11.219 1.00 94.56 73 ILE A C 1
ATOM 602 O O . ILE A 1 73 ? -0.448 3.198 10.118 1.00 94.56 73 ILE A O 1
ATOM 606 N N . LYS A 1 74 ? -1.059 4.070 12.102 1.00 95.12 74 LYS A N 1
ATOM 607 C CA . LYS A 1 74 ? -0.593 5.424 11.806 1.00 95.12 74 LYS A CA 1
ATOM 608 C C . LYS A 1 74 ? 0.840 5.462 11.289 1.00 95.12 74 LYS A C 1
ATOM 610 O O . LYS A 1 74 ? 1.096 6.029 10.233 1.00 95.12 74 LYS A O 1
ATOM 615 N N . ASN A 1 75 ? 1.774 4.836 12.001 1.00 94.75 75 ASN A N 1
ATOM 616 C CA . ASN A 1 75 ? 3.179 4.861 11.602 1.00 94.75 75 ASN A CA 1
ATOM 617 C C . ASN A 1 75 ? 3.391 4.174 10.249 1.00 94.75 75 ASN A C 1
ATOM 619 O O . ASN A 1 75 ? 4.168 4.673 9.441 1.00 94.75 75 ASN A O 1
ATOM 623 N N . ARG A 1 76 ? 2.680 3.070 9.980 1.00 94.88 76 ARG A N 1
ATOM 624 C CA . ARG A 1 76 ? 2.786 2.369 8.693 1.00 94.88 76 ARG A CA 1
ATOM 625 C C . ARG A 1 76 ? 2.263 3.208 7.538 1.00 94.88 76 ARG A C 1
ATOM 627 O O . ARG A 1 76 ? 2.990 3.382 6.565 1.00 94.88 76 ARG A O 1
ATOM 634 N N . LEU A 1 77 ? 1.076 3.794 7.673 1.00 95.12 77 LEU A N 1
ATOM 635 C CA . LEU A 1 77 ? 0.509 4.622 6.611 1.00 95.12 77 LEU A CA 1
ATOM 636 C C . LEU A 1 77 ? 1.327 5.909 6.377 1.00 95.12 77 LEU A C 1
ATOM 638 O O . LEU A 1 77 ? 1.515 6.305 5.231 1.00 95.12 77 LEU A O 1
ATOM 642 N N . VAL A 1 78 ? 1.904 6.527 7.422 1.00 94.44 78 VAL A N 1
ATOM 643 C CA . VAL A 1 78 ? 2.852 7.650 7.236 1.00 94.44 78 VAL A CA 1
ATOM 644 C C . VAL A 1 78 ? 4.106 7.202 6.490 1.00 94.44 78 VAL A C 1
ATOM 646 O O . VAL A 1 78 ? 4.584 7.929 5.621 1.00 94.44 78 VAL A O 1
ATOM 649 N N . THR A 1 79 ? 4.662 6.029 6.811 1.00 92.12 79 THR A N 1
ATOM 650 C CA . THR A 1 79 ? 5.816 5.490 6.076 1.00 92.12 79 THR A CA 1
ATOM 651 C C . THR A 1 79 ? 5.480 5.286 4.605 1.00 92.12 79 THR A C 1
ATOM 653 O O . THR A 1 79 ? 6.253 5.732 3.762 1.00 92.12 79 THR A O 1
ATOM 656 N N . HIS A 1 80 ? 4.316 4.714 4.295 1.00 92.69 80 HIS A N 1
ATOM 657 C CA . HIS A 1 80 ? 3.847 4.575 2.918 1.00 92.69 80 HIS A CA 1
ATOM 658 C C . HIS A 1 80 ? 3.749 5.927 2.213 1.00 92.69 80 HIS A C 1
ATOM 660 O O . HIS A 1 80 ? 4.247 6.065 1.100 1.00 92.69 80 HIS A O 1
ATOM 666 N N . GLN A 1 81 ? 3.198 6.950 2.875 1.00 91.81 81 GLN A N 1
ATOM 667 C CA . GLN A 1 81 ? 3.110 8.279 2.273 1.00 91.81 81 GLN A CA 1
ATOM 668 C C . GLN A 1 81 ? 4.491 8.896 2.025 1.00 91.81 81 GLN A C 1
ATOM 670 O O . GLN A 1 81 ? 4.711 9.506 0.983 1.00 91.81 81 GLN A O 1
ATOM 675 N N . ARG A 1 82 ? 5.453 8.705 2.937 1.00 90.50 82 ARG A N 1
ATOM 676 C CA . ARG A 1 82 ? 6.849 9.129 2.723 1.00 90.50 82 ARG A CA 1
ATOM 677 C C . ARG A 1 82 ? 7.502 8.387 1.563 1.00 90.50 82 ARG A C 1
ATOM 679 O O . ARG A 1 82 ? 8.268 8.986 0.819 1.00 90.50 82 ARG A O 1
ATOM 686 N N . GLU A 1 83 ? 7.220 7.097 1.410 1.00 88.00 83 GLU A N 1
ATOM 687 C CA . GLU A 1 83 ? 7.701 6.289 0.289 1.00 88.00 83 GLU A CA 1
ATOM 688 C C . GLU A 1 83 ? 7.110 6.777 -1.046 1.00 88.00 83 GLU A C 1
ATOM 690 O O . GLU A 1 83 ? 7.856 6.954 -2.005 1.00 88.00 83 GLU A O 1
ATOM 695 N N . ILE A 1 84 ? 5.812 7.099 -1.081 1.00 87.31 84 ILE A N 1
ATOM 696 C CA . ILE A 1 84 ? 5.115 7.663 -2.253 1.00 87.31 84 ILE A CA 1
ATOM 697 C C . ILE A 1 84 ? 5.631 9.064 -2.603 1.00 87.31 84 ILE A C 1
ATOM 699 O O . ILE A 1 84 ? 5.773 9.400 -3.776 1.00 87.31 84 ILE A O 1
ATOM 703 N N . LYS A 1 85 ? 5.921 9.895 -1.598 1.00 86.06 85 LYS A N 1
ATOM 704 C CA . LYS A 1 85 ? 6.393 11.280 -1.773 1.00 86.06 85 LYS A CA 1
ATOM 705 C C . LYS A 1 85 ? 7.900 11.409 -1.948 1.00 86.06 85 LYS A C 1
ATOM 707 O O . LYS A 1 85 ? 8.405 12.523 -2.014 1.00 86.06 85 LYS A O 1
ATOM 712 N N . LEU A 1 86 ? 8.612 10.288 -2.047 1.00 80.75 86 LEU A N 1
ATOM 713 C CA . LEU A 1 86 ? 10.065 10.266 -2.179 1.00 80.75 86 LEU A CA 1
ATOM 714 C C . LEU A 1 86 ? 10.800 10.956 -1.003 1.00 80.75 86 LEU A C 1
ATOM 716 O O . LEU A 1 86 ? 11.906 11.467 -1.151 1.00 80.75 86 LEU A O 1
ATOM 720 N N . GLU A 1 87 ? 10.208 10.925 0.192 1.00 80.50 87 GLU A N 1
ATOM 721 C CA . GLU A 1 87 ? 10.763 11.483 1.435 1.00 80.50 87 GLU A CA 1
ATOM 722 C C . GLU A 1 87 ? 11.373 10.399 2.352 1.00 80.50 87 GLU A C 1
ATOM 724 O O . GLU A 1 87 ? 11.768 10.665 3.490 1.00 80.50 87 GLU A O 1
ATOM 729 N N . HIS A 1 88 ? 11.436 9.143 1.895 1.00 77.69 88 HIS A N 1
ATOM 730 C CA . HIS A 1 88 ? 11.973 8.013 2.660 1.00 77.69 88 HIS A CA 1
ATOM 731 C C . HIS A 1 88 ? 13.396 7.627 2.219 1.00 77.69 88 HIS A C 1
ATOM 733 O O . HIS A 1 88 ? 13.744 7.730 1.056 1.00 77.69 88 HIS A O 1
ATOM 739 N N . LYS A 1 89 ? 14.252 7.108 3.110 1.00 75.38 89 LYS A N 1
ATOM 740 C CA . LYS A 1 89 ? 15.660 6.805 2.749 1.00 75.38 89 LYS A CA 1
ATOM 741 C C . LYS A 1 89 ? 15.808 5.726 1.665 1.00 75.38 89 LYS A C 1
ATOM 743 O O . LYS A 1 89 ? 16.765 5.741 0.897 1.00 75.38 89 LYS A O 1
ATOM 748 N N . SER A 1 90 ? 14.885 4.768 1.632 1.00 78.12 90 SER A N 1
ATOM 749 C CA . SER A 1 90 ? 14.813 3.725 0.605 1.00 78.12 90 SER A CA 1
ATOM 750 C C . SER A 1 90 ? 13.377 3.236 0.466 1.00 78.12 90 SER A C 1
ATOM 752 O O . SER A 1 90 ? 12.688 3.072 1.471 1.00 78.12 90 SER A O 1
ATOM 754 N N . CYS A 1 91 ? 12.930 2.980 -0.755 1.00 78.94 91 CYS A N 1
ATOM 755 C CA . CYS A 1 91 ? 11.594 2.462 -1.041 1.00 78.94 91 CYS A CA 1
ATOM 756 C C . CYS A 1 91 ? 11.731 1.226 -1.945 1.00 78.94 91 CYS A C 1
ATOM 758 O O . CYS A 1 91 ? 12.646 1.191 -2.778 1.00 78.94 91 CYS A O 1
ATOM 760 N N . PRO A 1 92 ? 10.893 0.184 -1.788 1.00 85.94 92 PRO A N 1
ATOM 761 C CA . PRO A 1 92 ? 10.779 -0.856 -2.803 1.00 85.94 92 PRO A CA 1
ATOM 762 C C . PRO A 1 92 ? 10.394 -0.227 -4.146 1.00 85.94 92 PRO A C 1
ATOM 764 O O . PRO A 1 92 ? 9.397 0.484 -4.230 1.00 85.94 92 PRO A O 1
ATOM 767 N N . ILE A 1 93 ? 11.158 -0.489 -5.207 1.00 85.00 93 ILE A N 1
ATOM 768 C CA . ILE A 1 93 ? 10.955 0.209 -6.485 1.00 85.00 93 ILE A CA 1
ATOM 769 C C . ILE A 1 93 ? 9.550 -0.004 -7.073 1.00 85.00 93 ILE A C 1
ATOM 771 O O . ILE A 1 93 ? 8.957 0.919 -7.622 1.00 85.00 93 ILE A O 1
ATOM 775 N N . PHE A 1 94 ? 8.991 -1.205 -6.900 1.00 88.62 94 PHE A N 1
ATOM 776 C CA . PHE A 1 94 ? 7.651 -1.524 -7.383 1.00 88.62 94 PHE A CA 1
ATOM 777 C C . PHE A 1 94 ? 6.567 -0.780 -6.593 1.00 88.62 94 PHE A C 1
ATOM 779 O O . PHE A 1 94 ? 5.615 -0.290 -7.187 1.00 88.62 94 PHE A O 1
ATOM 786 N N . TRP A 1 95 ? 6.747 -0.616 -5.274 1.00 90.06 95 TRP A N 1
ATOM 787 C CA . TRP A 1 95 ? 5.867 0.214 -4.441 1.00 90.06 95 TRP A CA 1
ATOM 788 C C . TRP A 1 95 ? 5.798 1.642 -4.964 1.00 90.06 95 TRP A C 1
ATOM 790 O O . TRP A 1 95 ? 4.709 2.188 -5.136 1.00 90.06 95 TRP A O 1
ATOM 800 N N . LEU A 1 96 ? 6.968 2.215 -5.258 1.00 86.44 96 LEU A N 1
ATOM 801 C CA . LEU A 1 96 ? 7.059 3.547 -5.825 1.00 86.44 96 LEU A CA 1
ATOM 802 C C . LEU A 1 96 ? 6.289 3.625 -7.145 1.00 86.44 96 LEU A C 1
ATOM 804 O O . LEU A 1 96 ? 5.349 4.399 -7.235 1.00 86.44 96 LEU A O 1
ATOM 808 N N . PHE A 1 97 ? 6.628 2.817 -8.151 1.00 87.56 97 PHE A N 1
ATOM 809 C CA . PHE A 1 97 ? 5.956 2.915 -9.451 1.00 87.56 97 PHE A CA 1
ATOM 810 C C . PHE A 1 97 ? 4.446 2.670 -9.363 1.00 87.56 97 PHE A C 1
ATOM 812 O O . PHE A 1 97 ? 3.662 3.393 -9.978 1.00 87.56 97 PHE A O 1
ATOM 819 N N . TYR A 1 98 ? 4.020 1.718 -8.538 1.00 90.56 98 TYR A N 1
ATOM 820 C CA . TYR A 1 98 ? 2.610 1.400 -8.379 1.00 90.56 98 TYR A CA 1
ATOM 821 C C . TYR A 1 98 ? 1.811 2.556 -7.754 1.00 90.56 98 TYR A C 1
ATOM 823 O O . TYR A 1 98 ? 0.836 3.019 -8.339 1.00 90.56 98 TYR A O 1
ATOM 831 N N . PHE A 1 99 ? 2.234 3.083 -6.602 1.00 89.12 99 PHE A N 1
ATOM 832 C CA . PHE A 1 99 ? 1.458 4.115 -5.902 1.00 89.12 99 PHE A CA 1
ATOM 833 C C . PHE A 1 99 ? 1.771 5.551 -6.347 1.00 89.12 99 PHE A C 1
ATOM 835 O O . PHE A 1 99 ? 0.892 6.405 -6.294 1.00 89.12 99 PHE A O 1
ATOM 842 N N . HIS A 1 100 ? 3.001 5.841 -6.778 1.00 83.50 100 HIS A N 1
ATOM 843 C CA . HIS A 1 100 ? 3.412 7.182 -7.217 1.00 83.50 100 HIS A CA 1
ATOM 844 C C . HIS A 1 100 ? 3.167 7.433 -8.708 1.00 83.50 100 HIS A C 1
ATOM 846 O O . HIS A 1 100 ? 3.002 8.584 -9.106 1.00 83.50 100 HIS A O 1
ATOM 852 N N . THR A 1 101 ? 3.179 6.397 -9.554 1.00 81.62 101 THR A N 1
ATOM 853 C CA . THR A 1 101 ? 3.007 6.568 -11.006 1.00 81.62 101 THR A CA 1
ATOM 854 C C . THR A 1 101 ? 1.665 6.050 -11.490 1.00 81.62 101 THR A C 1
ATOM 856 O O . THR A 1 101 ? 0.964 6.792 -12.173 1.00 81.62 101 THR A O 1
ATOM 859 N N . PHE A 1 102 ? 1.303 4.811 -11.148 1.00 86.00 102 PHE A N 1
ATOM 860 C CA . PHE A 1 102 ? 0.085 4.185 -11.664 1.00 86.00 102 PHE A CA 1
ATOM 861 C C . PHE A 1 102 ? -1.180 4.691 -10.964 1.00 86.00 102 PHE A C 1
ATOM 863 O O . PHE A 1 102 ? -2.077 5.147 -11.655 1.00 86.00 102 PHE A O 1
ATOM 870 N N . LEU A 1 103 ? -1.204 4.718 -9.627 1.00 87.56 103 LEU A N 1
ATOM 871 C CA . LEU A 1 103 ? -2.390 5.107 -8.843 1.00 87.56 103 LEU A CA 1
ATOM 872 C C . LEU A 1 103 ? -2.460 6.587 -8.445 1.00 87.56 103 LEU A C 1
ATOM 874 O O . LEU A 1 103 ? -3.244 6.969 -7.576 1.00 87.56 103 LEU A O 1
ATOM 878 N N . LYS A 1 104 ? -1.583 7.431 -8.992 1.00 80.19 104 LYS A N 1
ATOM 879 C CA . LYS A 1 104 ? -1.350 8.774 -8.439 1.00 80.19 104 LYS A CA 1
ATOM 880 C C . LYS A 1 104 ? -2.595 9.665 -8.485 1.00 80.19 104 LYS A C 1
ATOM 882 O O . LYS A 1 104 ? -2.799 10.444 -7.561 1.00 80.19 104 LYS A O 1
ATOM 887 N N . ASP A 1 105 ? -3.399 9.523 -9.539 1.00 84.44 105 ASP A N 1
ATOM 888 C CA . ASP A 1 105 ? -4.587 10.337 -9.810 1.00 84.44 105 ASP A CA 1
ATOM 889 C C . ASP A 1 105 ? -5.891 9.603 -9.469 1.00 84.44 105 ASP A C 1
ATOM 891 O O . ASP A 1 105 ? -6.971 10.168 -9.622 1.00 84.44 105 ASP A O 1
ATOM 895 N N . ASP A 1 106 ? -5.793 8.362 -8.984 1.00 87.50 106 ASP A N 1
ATOM 896 C CA . ASP A 1 106 ? -6.950 7.557 -8.625 1.00 87.50 106 ASP A CA 1
ATOM 897 C C . ASP A 1 106 ? -7.491 7.923 -7.244 1.00 87.50 106 ASP A C 1
ATOM 899 O O . ASP A 1 106 ? -6.756 8.241 -6.296 1.00 87.50 106 ASP A O 1
ATOM 903 N N . LYS A 1 107 ? -8.812 7.785 -7.120 1.00 91.88 107 LYS A N 1
ATOM 904 C CA . LYS A 1 107 ? -9.491 7.813 -5.834 1.00 91.88 107 LYS A CA 1
ATOM 905 C C . LYS A 1 107 ? -9.241 6.503 -5.102 1.00 91.88 107 LYS A C 1
ATOM 907 O O . LYS A 1 107 ? -9.733 5.451 -5.504 1.00 91.88 107 LYS A O 1
ATOM 912 N N . VAL A 1 108 ? -8.539 6.585 -3.980 1.00 93.31 108 VAL A N 1
ATOM 913 C CA . VAL A 1 108 ? -8.148 5.427 -3.179 1.00 93.31 108 VAL A CA 1
ATOM 914 C C . VAL A 1 108 ? -8.886 5.429 -1.850 1.00 93.31 108 VAL A C 1
ATOM 916 O O . VAL A 1 108 ? -8.819 6.378 -1.070 1.00 93.31 108 VAL A O 1
ATOM 919 N N . ASP A 1 109 ? -9.557 4.324 -1.564 1.00 94.31 109 ASP A N 1
ATOM 920 C CA . ASP A 1 109 ? -10.118 4.028 -0.258 1.00 94.31 109 ASP A CA 1
ATOM 921 C C . ASP A 1 109 ? -9.101 3.246 0.582 1.00 94.31 109 ASP A C 1
ATOM 923 O O . ASP A 1 109 ? -8.514 2.267 0.123 1.00 94.31 109 ASP A O 1
ATOM 927 N N . ILE A 1 110 ? -8.900 3.659 1.832 1.00 95.94 110 ILE A N 1
ATOM 928 C CA . ILE A 1 110 ? -8.117 2.934 2.830 1.00 95.94 110 ILE A CA 1
ATOM 929 C C . ILE A 1 110 ? -9.065 2.464 3.926 1.00 95.94 110 ILE A C 1
ATOM 931 O O . ILE A 1 110 ? -9.575 3.263 4.717 1.00 95.94 110 ILE A O 1
ATOM 935 N N . TYR A 1 111 ? -9.290 1.159 3.986 1.00 95.12 111 TYR A N 1
ATOM 936 C CA . TYR A 1 111 ? -9.998 0.524 5.088 1.00 95.12 111 TYR A CA 1
ATOM 937 C C . TYR A 1 111 ? -9.019 0.242 6.214 1.00 95.12 111 TYR A C 1
ATOM 939 O O . TYR A 1 111 ? -7.915 -0.234 5.967 1.00 95.12 111 TYR A O 1
ATOM 947 N N . ILE A 1 112 ? -9.415 0.542 7.443 1.00 95.62 112 ILE A N 1
ATOM 948 C CA . ILE A 1 112 ? -8.593 0.417 8.639 1.00 95.62 112 ILE A CA 1
ATOM 949 C C . ILE A 1 112 ? -9.360 -0.452 9.629 1.00 95.62 112 ILE A C 1
ATOM 951 O O . ILE A 1 112 ? -10.464 -0.099 10.031 1.00 95.62 112 ILE A O 1
ATOM 955 N N . ILE A 1 113 ? -8.772 -1.577 10.025 1.00 93.19 113 ILE A N 1
ATOM 956 C CA . ILE A 1 113 ? -9.399 -2.564 10.911 1.00 93.19 113 ILE A CA 1
ATOM 957 C C . ILE A 1 113 ? -8.571 -2.631 12.190 1.00 93.19 113 ILE A C 1
ATOM 959 O O . ILE A 1 113 ? -7.404 -3.012 12.125 1.00 93.19 113 ILE A O 1
ATOM 963 N N . ASN A 1 114 ? -9.144 -2.246 13.330 1.00 94.56 114 ASN A N 1
ATOM 964 C CA . ASN A 1 114 ? -8.460 -2.256 14.622 1.00 94.56 114 ASN A CA 1
ATOM 965 C C . ASN A 1 114 ? -8.495 -3.661 15.238 1.00 94.56 114 ASN A C 1
ATOM 967 O O . ASN A 1 114 ? -9.564 -4.164 15.580 1.00 94.56 114 ASN A O 1
ATOM 971 N N . ILE A 1 115 ? -7.324 -4.278 15.370 1.00 93.06 115 ILE A N 1
ATOM 972 C CA . ILE A 1 115 ? -7.105 -5.619 15.919 1.00 93.06 115 ILE A CA 1
ATOM 973 C C . ILE A 1 115 ? -5.878 -5.532 16.830 1.00 93.06 115 ILE A C 1
ATOM 975 O O . ILE A 1 115 ? -4.749 -5.355 16.352 1.00 93.06 115 ILE A O 1
ATOM 979 N N . GLU A 1 116 ? -6.084 -5.634 18.142 1.00 91.19 116 GLU A N 1
ATOM 980 C CA . GLU A 1 116 ? -5.009 -5.509 19.136 1.00 91.19 116 GLU A CA 1
ATOM 981 C C . GLU A 1 116 ? -4.111 -6.740 19.226 1.00 91.19 116 GLU A C 1
ATOM 983 O O . GLU A 1 116 ? -2.898 -6.595 19.432 1.00 91.19 116 GLU A O 1
ATOM 988 N N . ASP A 1 117 ? -4.674 -7.921 18.996 1.00 90.62 117 ASP A N 1
ATOM 989 C CA . ASP A 1 117 ? -3.941 -9.178 19.025 1.00 90.62 117 ASP A CA 1
ATOM 990 C C . ASP A 1 117 ? -3.023 -9.341 17.799 1.00 90.62 117 ASP A C 1
ATOM 992 O O . ASP A 1 117 ? -3.369 -8.971 16.676 1.00 90.62 117 ASP A O 1
ATOM 996 N N . GLU A 1 118 ? -1.807 -9.846 18.002 1.00 92.88 118 GLU A N 1
ATOM 997 C CA . GLU A 1 118 ? -0.841 -9.997 16.909 1.00 92.88 118 GLU A CA 1
ATOM 998 C C . GLU A 1 118 ? -1.098 -11.219 16.038 1.00 92.88 118 GLU A C 1
ATOM 1000 O O . GLU A 1 118 ? -0.961 -11.120 14.813 1.00 92.88 118 GLU A O 1
ATOM 1005 N N . GLU A 1 119 ? -1.483 -12.336 16.645 1.00 89.69 119 GLU A N 1
ATOM 1006 C CA . GLU A 1 119 ? -1.758 -13.574 15.922 1.00 89.69 119 GLU A CA 1
ATOM 1007 C C . GLU A 1 119 ? -2.980 -13.389 15.020 1.00 89.69 119 GLU A C 1
ATOM 1009 O O . GLU A 1 119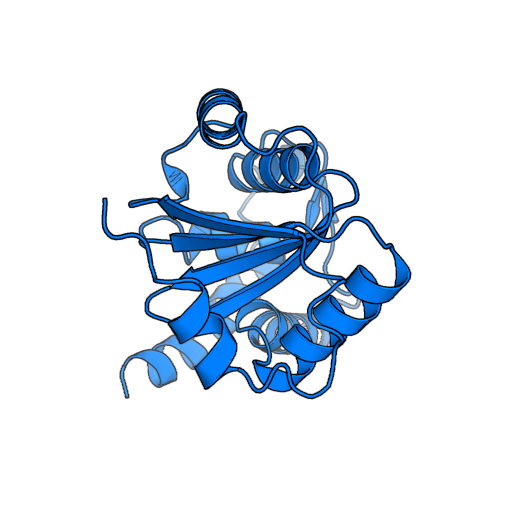 ? -2.900 -13.630 13.815 1.00 89.69 119 GLU A O 1
ATOM 1014 N N . GLY A 1 120 ? -4.053 -12.805 15.552 1.00 86.69 120 GLY A N 1
ATOM 1015 C CA . GLY A 1 120 ? -5.243 -12.413 14.807 1.00 86.69 120 GLY A CA 1
ATOM 1016 C C . GLY A 1 120 ? -4.921 -11.487 13.635 1.00 86.69 120 GLY A C 1
ATOM 1017 O O . GLY A 1 120 ? -5.415 -11.703 12.529 1.00 86.69 120 GLY A O 1
ATOM 1018 N N . ARG A 1 121 ? -4.018 -10.507 13.809 1.00 91.94 121 ARG A N 1
ATOM 1019 C CA . ARG A 1 121 ? -3.547 -9.673 12.684 1.00 91.94 121 ARG A CA 1
ATOM 1020 C C . ARG A 1 121 ? -2.856 -10.493 11.600 1.00 91.94 121 ARG A C 1
ATOM 1022 O O . ARG A 1 121 ? -3.098 -10.233 10.427 1.00 91.94 121 ARG A O 1
ATOM 1029 N N . ILE A 1 122 ? -1.976 -11.425 11.966 1.00 90.81 122 ILE A N 1
ATOM 1030 C CA . ILE A 1 122 ? -1.242 -12.264 11.002 1.00 90.81 122 ILE A CA 1
ATOM 1031 C C . ILE A 1 122 ? -2.212 -13.145 10.220 1.00 90.81 122 ILE A C 1
ATOM 1033 O O . ILE A 1 122 ? -2.140 -13.213 8.992 1.00 90.81 122 ILE A O 1
ATOM 1037 N N . VAL A 1 123 ? -3.124 -13.807 10.930 1.00 88.56 123 VAL A N 1
ATOM 1038 C CA . VAL A 1 123 ? -4.078 -14.723 10.314 1.00 88.56 123 VAL A CA 1
ATOM 1039 C C . VAL A 1 123 ? -5.028 -13.964 9.392 1.00 88.56 123 VAL A C 1
ATOM 1041 O O . VAL A 1 123 ? -5.222 -14.380 8.250 1.00 88.56 123 VAL A O 1
ATOM 1044 N N . LEU A 1 124 ? -5.563 -12.823 9.836 1.00 87.88 124 LEU A N 1
ATOM 1045 C CA . LEU A 1 124 ? -6.452 -12.011 9.010 1.00 87.88 124 LEU A CA 1
ATOM 1046 C C . LEU A 1 124 ? -5.717 -11.411 7.806 1.00 87.88 124 LEU A C 1
ATOM 1048 O O . LEU A 1 124 ? -6.241 -11.487 6.700 1.00 87.88 124 LEU A O 1
ATOM 1052 N N . GLU A 1 125 ? -4.501 -10.875 7.968 1.00 92.44 125 GLU A N 1
ATOM 1053 C CA . GLU A 1 125 ? -3.687 -10.393 6.838 1.00 92.44 125 GLU A CA 1
ATOM 1054 C C . GLU A 1 125 ? -3.535 -11.485 5.774 1.00 92.44 125 GLU A C 1
ATOM 1056 O O . GLU A 1 125 ? -3.846 -11.250 4.605 1.00 92.44 125 GLU A O 1
ATOM 1061 N N . SER A 1 126 ? -3.144 -12.692 6.195 1.00 88.62 126 SER A N 1
ATOM 1062 C CA . SER A 1 126 ? -3.001 -13.845 5.307 1.00 88.62 126 SER A CA 1
ATOM 1063 C C . SER A 1 126 ? -4.326 -14.205 4.633 1.00 88.62 126 SER A C 1
ATOM 1065 O O . SER A 1 126 ? -4.375 -14.355 3.413 1.00 88.62 126 SER A O 1
ATOM 1067 N N . PHE A 1 127 ? -5.424 -14.279 5.390 1.00 87.38 127 PHE A N 1
ATOM 1068 C CA . PHE A 1 127 ? -6.751 -14.568 4.849 1.00 87.38 127 PHE A CA 1
ATOM 1069 C C . PHE A 1 127 ? -7.167 -13.561 3.769 1.00 87.38 127 PHE A C 1
ATOM 1071 O O . PHE A 1 127 ? -7.549 -13.964 2.672 1.00 87.38 127 PHE A O 1
ATOM 1078 N N . TYR A 1 128 ? -7.048 -12.257 4.041 1.00 86.94 128 TYR A N 1
ATOM 1079 C CA . TYR A 1 128 ? -7.391 -11.209 3.077 1.00 86.94 128 TYR A CA 1
ATOM 1080 C C . TYR A 1 128 ? -6.484 -11.261 1.840 1.00 86.94 128 TYR A C 1
ATOM 1082 O O . TYR A 1 128 ? -6.976 -11.123 0.719 1.00 86.94 128 TYR A O 1
ATOM 1090 N N . GLN A 1 129 ? -5.184 -11.514 2.010 1.00 87.62 129 GLN A N 1
ATOM 1091 C CA . GLN A 1 129 ? -4.258 -11.679 0.886 1.00 87.62 129 GLN A CA 1
ATOM 1092 C C . GLN A 1 129 ? -4.632 -12.875 -0.002 1.00 87.62 129 GLN A C 1
ATOM 1094 O O . GLN A 1 129 ? -4.619 -12.746 -1.224 1.00 87.62 129 GLN A O 1
ATOM 1099 N N . HIS A 1 130 ? -5.026 -14.011 0.584 1.00 84.50 130 HIS A N 1
ATOM 1100 C CA . HIS A 1 130 ? -5.422 -15.204 -0.173 1.00 84.50 130 HIS A CA 1
ATOM 1101 C C . HIS A 1 130 ? -6.790 -15.053 -0.841 1.00 84.50 130 HIS A C 1
ATOM 1103 O O . HIS A 1 130 ? -6.946 -15.434 -2.000 1.00 84.50 130 HIS A O 1
ATOM 1109 N N . LYS A 1 131 ? -7.776 -14.500 -0.124 1.00 83.94 131 LYS A N 1
ATOM 1110 C CA . LYS A 1 131 ? -9.149 -14.350 -0.620 1.00 83.94 131 LYS A CA 1
ATOM 1111 C C . LYS A 1 131 ? -9.225 -13.378 -1.791 1.00 83.94 131 LYS A C 1
ATOM 1113 O O . LYS A 1 131 ? -9.929 -13.651 -2.757 1.00 83.94 131 LYS A O 1
ATOM 1118 N N . TYR A 1 132 ? -8.529 -12.247 -1.687 1.00 81.50 132 TYR A N 1
ATOM 1119 C CA . TYR A 1 132 ? -8.658 -11.168 -2.662 1.00 81.50 132 TYR A CA 1
ATOM 1120 C C . TYR A 1 132 ? -7.552 -11.129 -3.702 1.00 81.50 132 TYR A C 1
ATOM 1122 O O . TYR A 1 132 ? -7.764 -10.467 -4.708 1.00 81.50 132 TYR A O 1
ATOM 1130 N N . GLN A 1 133 ? -6.415 -11.796 -3.459 1.00 85.31 133 GLN A N 1
ATOM 1131 C CA . GLN A 1 133 ? -5.192 -11.688 -4.265 1.00 85.31 133 GLN A CA 1
ATOM 1132 C C . GLN A 1 133 ? -4.919 -10.238 -4.670 1.00 85.31 133 GLN A C 1
ATOM 1134 O O . GLN A 1 133 ? -5.303 -9.794 -5.750 1.00 85.31 133 GLN A O 1
ATOM 1139 N N . SER A 1 134 ? -4.288 -9.477 -3.772 1.00 87.56 134 SER A N 1
ATOM 1140 C CA . SER A 1 134 ? -4.146 -8.034 -3.965 1.00 87.56 134 SER A CA 1
ATOM 1141 C C . SER A 1 134 ? -3.534 -7.703 -5.332 1.00 87.56 134 SER A C 1
ATOM 1143 O O . SER A 1 134 ? -2.574 -8.342 -5.773 1.00 87.56 134 SER A O 1
ATOM 1145 N N . HIS A 1 135 ? -4.098 -6.703 -6.011 1.00 90.81 135 HIS A N 1
ATOM 1146 C CA . HIS A 1 135 ? -3.650 -6.313 -7.347 1.00 90.81 135 HIS A CA 1
ATOM 1147 C C . HIS A 1 135 ? -2.148 -5.984 -7.375 1.00 90.81 135 HIS A C 1
ATOM 1149 O O . HIS A 1 135 ? -1.427 -6.360 -8.300 1.00 90.81 135 HIS A O 1
ATOM 1155 N N . PHE A 1 136 ? -1.659 -5.363 -6.300 1.00 92.44 136 PHE A N 1
ATOM 1156 C CA . PHE A 1 136 ? -0.245 -5.109 -6.085 1.00 92.44 136 PHE A CA 1
ATOM 1157 C C . PHE A 1 136 ? 0.589 -6.391 -6.122 1.00 92.44 136 PHE A C 1
ATOM 1159 O O . PHE A 1 136 ? 1.605 -6.416 -6.808 1.00 92.44 136 PHE A O 1
ATOM 1166 N N . ASP A 1 137 ? 0.189 -7.451 -5.416 1.00 90.38 137 ASP A N 1
ATOM 1167 C CA . ASP A 1 137 ? 0.964 -8.695 -5.351 1.00 90.38 137 ASP A CA 1
ATOM 1168 C C . ASP A 1 137 ? 0.973 -9.436 -6.690 1.00 90.38 137 ASP A C 1
ATOM 1170 O O . ASP A 1 137 ? 2.017 -9.954 -7.097 1.00 90.38 137 ASP A O 1
ATOM 1174 N N . ILE A 1 138 ? -0.160 -9.441 -7.403 1.00 90.25 138 ILE A N 1
ATOM 1175 C CA . ILE A 1 138 ? -0.266 -10.007 -8.755 1.00 90.25 138 ILE A CA 1
ATOM 1176 C C . ILE A 1 138 ? 0.750 -9.324 -9.673 1.00 90.25 138 ILE A C 1
ATOM 1178 O O . ILE A 1 138 ? 1.640 -9.977 -10.226 1.00 90.25 138 ILE A O 1
ATOM 1182 N N . LEU A 1 139 ? 0.677 -7.998 -9.779 1.00 91.75 139 LEU A N 1
ATOM 1183 C CA . LEU A 1 139 ? 1.556 -7.249 -10.669 1.00 91.75 139 LEU A CA 1
ATOM 1184 C C . LEU A 1 139 ? 3.008 -7.254 -10.205 1.00 91.75 139 LEU A C 1
ATOM 1186 O O . LEU A 1 139 ? 3.915 -7.291 -11.033 1.00 91.75 139 LEU A O 1
ATOM 1190 N N . LYS A 1 140 ? 3.259 -7.269 -8.894 1.00 91.81 140 LYS A N 1
ATOM 1191 C CA . LYS A 1 140 ? 4.613 -7.392 -8.355 1.00 91.81 140 LYS A CA 1
ATOM 1192 C C . LYS A 1 140 ? 5.238 -8.723 -8.764 1.00 91.81 140 LYS A C 1
ATOM 1194 O O . LYS A 1 140 ? 6.419 -8.759 -9.107 1.00 91.81 140 LYS A O 1
ATOM 1199 N N . ASN A 1 141 ? 4.472 -9.812 -8.741 1.00 90.94 141 ASN A N 1
ATOM 1200 C CA . ASN A 1 141 ? 4.958 -11.121 -9.168 1.00 90.94 141 ASN A CA 1
ATOM 1201 C C . ASN A 1 141 ? 5.292 -11.139 -10.665 1.00 90.94 141 ASN A C 1
ATOM 1203 O O . ASN A 1 141 ? 6.345 -11.661 -11.042 1.00 90.94 141 ASN A O 1
ATOM 1207 N N . GLU A 1 142 ? 4.450 -10.536 -11.506 1.00 92.19 142 GLU A N 1
ATOM 1208 C CA . GLU A 1 142 ? 4.728 -10.379 -12.940 1.00 92.19 142 GLU A CA 1
ATOM 1209 C C . GLU A 1 142 ? 5.945 -9.483 -13.194 1.00 92.19 142 GLU A C 1
ATOM 1211 O O . GLU A 1 142 ? 6.830 -9.825 -13.981 1.00 92.19 142 GLU A O 1
ATOM 1216 N N . PHE A 1 143 ? 6.071 -8.395 -12.442 1.00 91.62 143 PHE A N 1
ATOM 1217 C CA . PHE A 1 143 ? 7.239 -7.526 -12.464 1.00 91.62 143 PHE A CA 1
ATOM 1218 C C . PHE A 1 143 ? 8.523 -8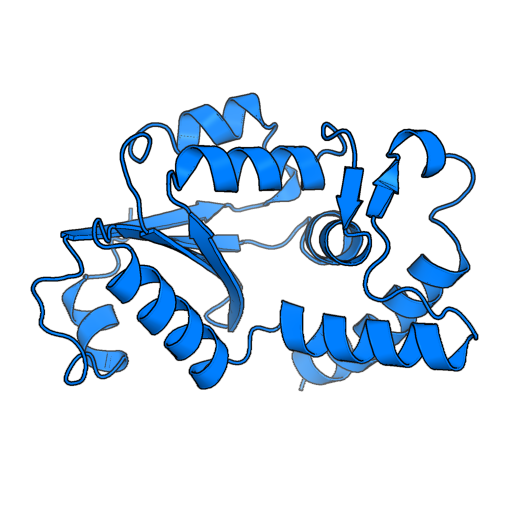.267 -12.084 1.00 91.62 143 PHE A C 1
ATOM 1220 O O . PHE A 1 143 ? 9.504 -8.218 -12.826 1.00 91.62 143 PHE A O 1
ATOM 1227 N N . ASP A 1 144 ? 8.521 -9.026 -10.987 1.00 90.19 144 ASP A N 1
ATOM 1228 C CA . ASP A 1 144 ? 9.673 -9.821 -10.559 1.00 90.19 144 ASP A CA 1
ATOM 1229 C C . ASP A 1 144 ? 10.033 -10.907 -11.601 1.00 90.19 144 ASP A C 1
ATOM 1231 O O . ASP A 1 144 ? 11.217 -11.184 -11.820 1.00 90.19 144 ASP A O 1
ATOM 1235 N N . LYS A 1 145 ? 9.049 -11.509 -12.292 1.00 91.12 145 LYS A N 1
ATOM 1236 C CA . LYS A 1 145 ? 9.296 -12.420 -13.431 1.00 91.12 145 LYS A CA 1
ATOM 1237 C C . LYS A 1 145 ? 9.940 -11.682 -14.605 1.00 91.12 145 LYS A C 1
ATOM 1239 O O . LYS A 1 145 ? 10.918 -12.180 -15.170 1.00 91.12 145 LYS A O 1
ATOM 1244 N N . LYS A 1 146 ? 9.443 -10.490 -14.945 1.00 90.94 146 LYS A N 1
ATOM 1245 C CA . LYS A 1 146 ? 9.985 -9.669 -16.031 1.00 90.94 146 LYS A CA 1
ATOM 1246 C C . LYS A 1 146 ? 11.428 -9.261 -15.752 1.00 90.94 146 LYS A C 1
ATOM 1248 O O . LYS A 1 146 ? 12.281 -9.428 -16.625 1.00 90.94 146 LYS A O 1
ATOM 1253 N N . LEU A 1 147 ? 11.734 -8.833 -14.529 1.00 88.69 147 LEU A N 1
ATOM 1254 C CA . LEU A 1 147 ? 13.101 -8.519 -14.112 1.00 88.69 147 LEU A CA 1
ATOM 1255 C C . LEU A 1 147 ? 14.044 -9.707 -14.314 1.00 88.69 147 LEU A C 1
ATOM 1257 O O . LEU A 1 147 ? 15.091 -9.549 -14.947 1.00 88.69 147 LEU A O 1
ATOM 1261 N N . ARG A 1 148 ? 13.644 -10.908 -13.874 1.00 89.00 148 ARG A N 1
ATOM 1262 C CA . ARG A 1 148 ? 14.433 -12.133 -14.088 1.00 89.00 148 ARG A CA 1
ATOM 1263 C C . ARG A 1 148 ? 14.658 -12.424 -15.571 1.00 89.00 148 ARG A C 1
ATOM 1265 O O . ARG A 1 148 ? 15.778 -12.749 -15.951 1.00 89.00 148 ARG A O 1
ATOM 1272 N N . SER A 1 149 ? 13.645 -12.233 -16.421 1.00 90.38 149 SER A N 1
ATOM 1273 C CA . SER A 1 149 ? 13.783 -12.421 -17.877 1.00 90.38 149 SER A CA 1
ATOM 1274 C C . SER A 1 149 ? 14.791 -11.461 -18.524 1.00 90.38 149 SER A C 1
ATOM 1276 O O . SER A 1 149 ? 15.433 -11.819 -19.507 1.00 90.38 149 SER A O 1
ATOM 1278 N N . LYS A 1 150 ? 14.986 -10.268 -17.941 1.00 87.81 150 LYS A N 1
ATOM 1279 C CA . LYS A 1 150 ? 15.995 -9.284 -18.370 1.00 87.81 150 LYS A CA 1
ATOM 1280 C C . LYS A 1 150 ? 17.352 -9.458 -17.657 1.00 87.81 150 LYS A C 1
ATOM 1282 O O . LYS A 1 150 ? 18.200 -8.571 -17.740 1.00 87.81 150 LYS A O 1
ATOM 1287 N N . GLY A 1 151 ? 17.567 -10.571 -16.947 1.00 86.50 151 GLY A N 1
ATOM 1288 C CA . GLY A 1 151 ? 18.816 -10.879 -16.235 1.00 86.50 151 GLY A CA 1
ATOM 1289 C C . GLY A 1 151 ? 18.996 -10.141 -14.902 1.00 86.50 151 GLY A C 1
ATOM 1290 O O . GLY A 1 151 ? 20.101 -10.100 -14.360 1.00 86.50 151 GLY A O 1
ATOM 1291 N N . ILE A 1 152 ? 17.933 -9.541 -14.358 1.00 83.88 152 ILE A N 1
ATOM 1292 C CA . ILE A 1 152 ? 17.957 -8.816 -13.085 1.00 83.88 152 ILE A CA 1
ATOM 1293 C C . ILE A 1 152 ? 17.477 -9.759 -11.973 1.00 83.88 152 ILE A C 1
ATOM 1295 O O . ILE A 1 152 ? 16.284 -9.991 -11.799 1.00 83.88 152 ILE A O 1
ATOM 1299 N N . ASN A 1 153 ? 18.419 -10.294 -11.192 1.00 75.38 153 ASN A N 1
ATOM 1300 C CA . ASN A 1 153 ? 18.144 -11.348 -10.202 1.00 75.38 153 ASN A CA 1
ATOM 1301 C C . ASN A 1 153 ? 17.727 -10.846 -8.805 1.00 75.38 153 ASN A C 1
ATOM 1303 O O . ASN A 1 153 ? 17.454 -11.655 -7.920 1.00 75.38 153 ASN A O 1
ATOM 1307 N N . LYS A 1 154 ? 17.676 -9.528 -8.566 1.00 68.75 154 LYS A N 1
ATOM 1308 C CA . LYS A 1 154 ? 17.180 -8.985 -7.290 1.00 68.75 154 LYS A CA 1
ATOM 1309 C C . LYS A 1 154 ? 15.653 -8.955 -7.287 1.00 68.75 154 LYS A C 1
ATOM 1311 O O . LYS A 1 154 ? 15.055 -8.224 -8.067 1.00 68.75 154 LYS A O 1
ATOM 1316 N N . VAL A 1 155 ? 15.050 -9.691 -6.355 1.00 59.09 155 VAL A N 1
ATOM 1317 C CA . VAL A 1 155 ? 13.612 -9.637 -6.058 1.00 59.09 155 VAL A CA 1
ATOM 1318 C C . VAL A 1 155 ? 13.313 -8.298 -5.380 1.00 59.09 155 VAL A C 1
ATOM 1320 O O . VAL A 1 155 ? 13.863 -8.021 -4.315 1.00 59.09 155 VAL A O 1
ATOM 1323 N N . SER A 1 156 ? 12.486 -7.454 -6.006 1.00 63.44 156 SER A N 1
ATOM 1324 C CA . SER A 1 156 ? 12.068 -6.141 -5.487 1.00 63.44 156 SER A CA 1
ATOM 1325 C C . SER A 1 156 ? 13.208 -5.270 -4.910 1.00 63.44 156 SER A C 1
ATOM 1327 O O . SER A 1 156 ? 13.273 -5.047 -3.693 1.00 63.44 156 SER A O 1
ATOM 1329 N N . PRO A 1 157 ? 14.114 -4.735 -5.748 1.00 70.38 157 PRO A N 1
ATOM 1330 C CA . PRO A 1 157 ? 15.221 -3.929 -5.259 1.00 70.38 157 PRO A CA 1
ATOM 1331 C C . PRO A 1 157 ? 14.712 -2.689 -4.521 1.00 70.38 157 PRO A C 1
ATOM 1333 O O . PRO A 1 157 ? 13.853 -1.948 -5.000 1.00 70.38 157 PRO A O 1
ATOM 1336 N N . ARG A 1 158 ? 15.277 -2.464 -3.336 1.00 76.38 158 ARG A N 1
ATOM 1337 C CA . ARG A 1 158 ? 15.219 -1.166 -2.671 1.00 76.38 158 ARG A CA 1
ATOM 1338 C C . ARG A 1 158 ? 16.345 -0.320 -3.230 1.00 76.38 158 ARG A C 1
ATOM 1340 O O . ARG A 1 158 ? 17.496 -0.760 -3.230 1.00 76.38 158 ARG A O 1
ATOM 1347 N N . ILE A 1 159 ? 16.009 0.874 -3.687 1.00 68.94 159 ILE A N 1
ATOM 1348 C CA . ILE A 1 159 ? 16.990 1.829 -4.193 1.00 68.94 159 ILE A CA 1
ATOM 1349 C C . ILE A 1 159 ? 17.006 3.076 -3.301 1.00 68.94 159 ILE A C 1
ATOM 1351 O O . ILE A 1 159 ? 15.944 3.508 -2.836 1.00 68.94 159 ILE A O 1
ATOM 1355 N N . PRO A 1 160 ? 18.193 3.632 -3.000 1.00 70.94 160 PRO A N 1
ATOM 1356 C CA . PRO A 1 160 ? 18.304 4.953 -2.396 1.00 70.94 160 PRO A CA 1
ATOM 1357 C C . PRO A 1 160 ? 17.626 6.001 -3.283 1.00 70.94 160 PRO A C 1
ATOM 1359 O O . PRO A 1 160 ? 17.829 6.006 -4.497 1.00 70.94 160 PRO A O 1
ATOM 1362 N N . LEU A 1 161 ? 16.826 6.900 -2.707 1.00 64.31 161 LEU A N 1
ATOM 1363 C CA . LEU A 1 161 ? 16.045 7.836 -3.525 1.00 64.31 161 LEU A CA 1
ATOM 1364 C C . LEU A 1 161 ? 16.888 8.866 -4.284 1.00 64.31 161 LEU A C 1
ATOM 1366 O O . LEU A 1 161 ? 16.510 9.308 -5.360 1.00 64.31 161 LEU A O 1
ATOM 1370 N N . ASN A 1 162 ? 18.072 9.193 -3.778 1.00 62.69 162 ASN A N 1
ATOM 1371 C CA . ASN A 1 162 ? 19.048 10.027 -4.478 1.00 62.69 162 ASN A CA 1
ATOM 1372 C C . ASN A 1 162 ? 19.634 9.363 -5.741 1.00 62.69 162 ASN A C 1
ATOM 1374 O O . ASN A 1 162 ? 20.214 10.062 -6.559 1.00 62.69 162 ASN A O 1
ATOM 1378 N N . SER A 1 163 ? 19.461 8.048 -5.925 1.00 61.91 163 SER A N 1
ATOM 1379 C CA . SER A 1 163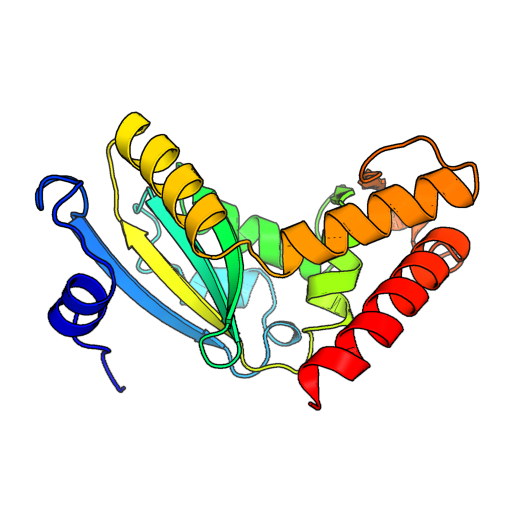 ? 19.868 7.327 -7.145 1.00 61.91 163 SER A CA 1
ATOM 1380 C C . SER A 1 163 ? 18.764 7.226 -8.210 1.00 61.91 163 SER A C 1
ATOM 1382 O O . SER A 1 163 ? 18.998 6.680 -9.283 1.00 61.91 163 SER A O 1
ATOM 1384 N N . LEU A 1 164 ? 17.561 7.753 -7.933 1.00 61.44 164 LEU A N 1
ATOM 1385 C CA . LEU A 1 164 ? 16.432 7.787 -8.878 1.00 61.44 164 LEU A CA 1
ATOM 1386 C C . LEU A 1 164 ? 16.506 8.946 -9.888 1.00 61.44 164 LEU A C 1
ATOM 1388 O O . LEU A 1 164 ? 15.688 8.986 -10.804 1.00 61.44 164 LEU A O 1
ATOM 1392 N N . GLN A 1 165 ? 17.437 9.892 -9.714 1.00 53.38 165 GLN A N 1
ATOM 1393 C CA . GLN A 1 165 ? 17.488 11.135 -10.495 1.00 53.38 165 GLN A CA 1
ATOM 1394 C C . GLN A 1 165 ? 18.183 11.006 -11.864 1.00 53.38 165 GLN A C 1
ATOM 1396 O O . GLN A 1 165 ? 17.917 11.831 -12.732 1.00 53.38 165 GLN A O 1
ATOM 1401 N N . ASP A 1 166 ? 18.999 9.975 -12.110 1.00 53.78 166 ASP A N 1
ATOM 1402 C CA . ASP A 1 166 ? 19.803 9.899 -13.349 1.00 53.78 166 ASP A CA 1
ATOM 1403 C C . ASP A 1 166 ? 19.025 9.394 -14.580 1.00 53.78 166 ASP A C 1
ATOM 1405 O O . ASP A 1 166 ? 19.366 9.692 -15.718 1.00 53.78 166 ASP A O 1
ATOM 1409 N N . HIS A 1 167 ? 17.945 8.664 -14.346 1.00 45.66 167 HIS A N 1
ATOM 1410 C CA . HIS A 1 167 ? 16.853 8.235 -15.225 1.00 45.66 167 HIS A CA 1
ATOM 1411 C C . HIS A 1 167 ? 15.899 7.556 -14.225 1.00 45.66 167 HIS A C 1
ATOM 1413 O O . HIS A 1 167 ? 16.376 6.936 -13.270 1.00 45.66 167 HIS A O 1
ATOM 1419 N N . GLN A 1 168 ? 14.577 7.557 -14.410 1.00 51.62 168 GLN A N 1
ATOM 1420 C CA . GLN A 1 168 ? 13.777 6.462 -13.834 1.00 51.62 168 GLN A CA 1
ATOM 1421 C C . GLN A 1 168 ? 14.519 5.178 -14.208 1.00 51.62 168 GLN A C 1
ATOM 1423 O O . GLN A 1 168 ? 14.710 4.992 -15.397 1.00 51.62 168 GLN A O 1
ATOM 1428 N N . ALA A 1 169 ? 15.064 4.391 -13.276 1.00 62.25 169 ALA A N 1
ATOM 1429 C CA . ALA A 1 169 ? 16.023 3.327 -13.586 1.00 62.25 169 ALA A CA 1
ATOM 1430 C C . ALA A 1 169 ? 15.541 2.477 -14.787 1.00 62.25 169 ALA A C 1
ATOM 1432 O O . ALA A 1 169 ? 14.664 1.635 -14.600 1.00 62.25 169 ALA A O 1
ATOM 1433 N N . SER A 1 170 ? 16.024 2.759 -16.015 1.00 74.38 170 SER A N 1
ATOM 1434 C CA . SER A 1 170 ? 15.138 2.660 -17.204 1.00 74.38 170 SER A CA 1
ATOM 1435 C C . SER A 1 170 ? 14.636 1.248 -17.413 1.00 74.38 170 SER A C 1
ATOM 1437 O O . SER A 1 170 ? 13.450 1.036 -17.603 1.00 74.38 170 SER A O 1
ATOM 1439 N N . LYS A 1 171 ? 15.506 0.265 -17.178 1.00 79.94 171 LYS A N 1
ATOM 1440 C CA . LYS A 1 171 ? 15.155 -1.152 -17.250 1.00 79.94 171 LYS A CA 1
ATOM 1441 C C . LYS A 1 171 ? 14.047 -1.553 -16.276 1.00 79.94 171 LYS A C 1
ATOM 1443 O O . LYS A 1 171 ? 13.199 -2.361 -16.641 1.00 79.94 171 LYS A O 1
ATOM 1448 N N . PHE A 1 172 ? 14.044 -1.031 -15.049 1.00 86.06 172 PHE A N 1
ATOM 1449 C CA . PHE A 1 172 ? 12.978 -1.303 -14.085 1.00 86.06 172 PHE A CA 1
ATOM 1450 C C . PHE A 1 172 ? 11.689 -0.590 -14.470 1.00 86.06 172 PHE A C 1
ATOM 1452 O O . PHE A 1 172 ? 10.630 -1.198 -14.404 1.00 86.06 172 PHE A O 1
ATOM 1459 N N . TYR A 1 173 ? 11.765 0.673 -14.882 1.00 85.69 173 TYR A N 1
ATOM 1460 C CA . TYR A 1 173 ? 10.569 1.409 -15.275 1.00 85.69 173 TYR A CA 1
ATOM 1461 C C . TYR A 1 173 ? 9.942 0.842 -16.557 1.00 85.69 173 TYR A C 1
ATOM 1463 O O . TYR A 1 173 ? 8.740 0.624 -16.598 1.00 85.69 173 TYR A O 1
ATOM 1471 N N . GLU A 1 174 ? 10.749 0.472 -17.550 1.00 87.31 174 GLU A N 1
ATOM 1472 C CA . GLU A 1 174 ? 10.319 -0.265 -18.745 1.00 87.31 174 GLU A CA 1
ATOM 1473 C C . GLU A 1 174 ? 9.645 -1.589 -18.374 1.00 87.31 174 GLU A C 1
ATOM 1475 O O . GLU A 1 174 ? 8.552 -1.871 -18.848 1.00 87.31 174 GLU A O 1
ATOM 1480 N N . CYS A 1 175 ? 10.248 -2.392 -17.483 1.00 89.69 175 CYS A N 1
ATOM 1481 C CA . CYS A 1 175 ? 9.602 -3.624 -17.012 1.00 89.69 175 CYS A CA 1
ATOM 1482 C C . CYS A 1 175 ? 8.256 -3.342 -16.340 1.00 89.69 175 CYS A C 1
ATOM 1484 O O . CYS A 1 175 ? 7.331 -4.132 -16.486 1.00 89.69 175 CYS A O 1
ATOM 1486 N N . PHE A 1 176 ? 8.153 -2.245 -15.590 1.00 90.12 176 PHE A N 1
ATOM 1487 C CA . PHE A 1 176 ? 6.908 -1.847 -14.948 1.00 90.12 176 PHE A CA 1
ATOM 1488 C C . PHE A 1 176 ? 5.848 -1.440 -15.977 1.00 90.12 176 PHE A C 1
ATOM 1490 O O . PHE A 1 176 ? 4.727 -1.933 -15.900 1.00 90.12 176 PHE A O 1
ATOM 1497 N N . LEU A 1 177 ? 6.201 -0.603 -16.958 1.00 89.06 177 LEU A N 1
ATOM 1498 C CA . LEU A 1 177 ? 5.293 -0.200 -18.032 1.00 89.06 177 LEU A CA 1
ATOM 1499 C C . LEU A 1 177 ? 4.782 -1.409 -18.818 1.00 89.06 177 LEU A C 1
ATOM 1501 O O . LEU A 1 177 ? 3.580 -1.531 -19.005 1.00 89.06 177 LEU A O 1
ATOM 1505 N N . GLU A 1 178 ? 5.662 -2.346 -19.177 1.00 90.38 178 GLU A N 1
ATOM 1506 C CA . GLU A 1 178 ? 5.268 -3.578 -19.870 1.00 90.38 178 GLU A CA 1
ATOM 1507 C C . GLU A 1 178 ? 4.284 -4.428 -19.042 1.00 90.38 178 GLU A C 1
ATOM 1509 O O . GLU A 1 178 ? 3.378 -5.048 -19.594 1.00 90.38 178 GLU A O 1
ATOM 1514 N N . VAL A 1 179 ? 4.438 -4.478 -17.715 1.00 90.62 179 VAL A N 1
ATOM 1515 C CA . VAL A 1 179 ? 3.504 -5.197 -16.829 1.00 90.62 179 VAL A CA 1
ATOM 1516 C C . VAL A 1 179 ? 2.152 -4.483 -16.762 1.00 90.62 179 VAL A C 1
ATOM 1518 O O . VAL A 1 179 ? 1.118 -5.130 -16.901 1.00 90.62 179 VAL A O 1
ATOM 1521 N N . ILE A 1 180 ? 2.151 -3.158 -16.602 1.00 87.25 180 ILE A N 1
ATOM 1522 C CA . ILE A 1 180 ? 0.921 -2.361 -16.493 1.00 87.25 180 ILE A CA 1
ATOM 1523 C C . ILE A 1 180 ? 0.164 -2.266 -17.823 1.00 87.25 180 ILE A C 1
ATOM 1525 O O . ILE A 1 180 ? -1.061 -2.238 -17.819 1.00 87.25 180 ILE A O 1
ATOM 1529 N N . GLU A 1 181 ? 0.843 -2.218 -18.969 1.00 84.94 181 GLU A N 1
ATOM 1530 C CA . GLU A 1 181 ? 0.182 -2.205 -20.282 1.00 84.94 181 GLU A CA 1
ATOM 1531 C C . GLU A 1 181 ? -0.625 -3.484 -20.522 1.00 84.94 181 GLU A C 1
ATOM 1533 O O . GLU A 1 181 ? -1.764 -3.415 -20.983 1.00 84.94 181 GLU A O 1
ATOM 1538 N N . ASN A 1 182 ? -0.077 -4.638 -20.131 1.00 77.62 182 ASN A N 1
ATOM 1539 C CA . ASN A 1 182 ? -0.791 -5.913 -20.192 1.00 77.62 182 ASN A CA 1
ATOM 1540 C C . ASN A 1 182 ? -1.980 -5.962 -19.219 1.00 77.62 182 ASN A C 1
ATOM 1542 O O . ASN A 1 182 ? -2.997 -6.582 -19.519 1.00 77.62 182 ASN A O 1
ATOM 1546 N N . ASP A 1 183 ? -1.872 -5.280 -18.079 1.00 78.62 183 ASP A N 1
ATOM 1547 C CA . ASP A 1 183 ? -2.929 -5.200 -17.072 1.00 78.62 183 ASP A CA 1
ATOM 1548 C C . ASP A 1 183 ? -4.060 -4.226 -17.450 1.00 78.62 183 ASP A C 1
ATOM 1550 O O . ASP A 1 183 ? -5.233 -4.547 -17.276 1.00 78.62 183 ASP A O 1
ATOM 1554 N N . LYS A 1 184 ? -3.758 -3.070 -18.057 1.00 63.62 184 LYS A N 1
ATOM 1555 C CA . LYS A 1 184 ? -4.776 -2.103 -18.515 1.00 63.62 184 LYS A CA 1
ATOM 1556 C C . LYS A 1 184 ? 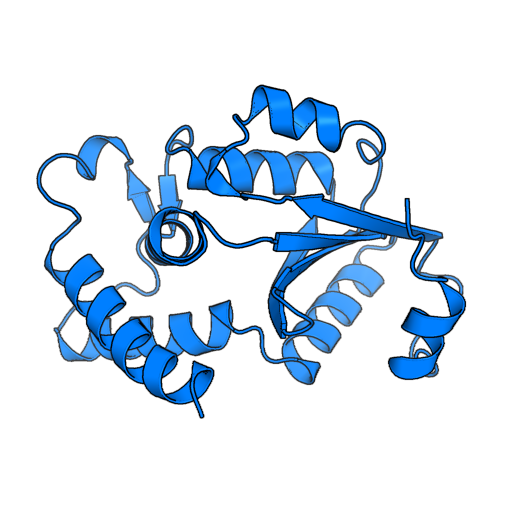-5.742 -2.695 -19.541 1.00 63.62 184 LYS A C 1
ATOM 1558 O O . LYS A 1 184 ? -6.913 -2.320 -19.558 1.00 63.62 184 LYS A O 1
ATOM 1563 N N . LEU A 1 185 ? -5.279 -3.647 -20.349 1.00 51.41 185 LEU A N 1
ATOM 1564 C CA . LEU A 1 185 ? -6.134 -4.422 -21.253 1.00 51.41 185 LEU A CA 1
ATOM 1565 C C . LEU A 1 185 ? -7.156 -5.291 -20.497 1.00 51.41 185 LEU A C 1
ATOM 1567 O O . LEU A 1 185 ? -8.203 -5.603 -21.052 1.00 51.41 185 LEU A O 1
ATOM 1571 N N . SER A 1 186 ? -6.886 -5.638 -19.234 1.00 49.12 186 SER A N 1
ATOM 1572 C CA . SER A 1 186 ? -7.794 -6.378 -18.348 1.00 49.12 186 SER A CA 1
ATOM 1573 C C . SER A 1 186 ? -8.692 -5.486 -17.475 1.00 49.12 186 SER A C 1
ATOM 1575 O O . SER A 1 186 ? -9.727 -5.945 -17.008 1.00 49.12 186 SER A O 1
ATOM 1577 N N . PHE A 1 187 ? -8.333 -4.212 -17.260 1.00 46.84 187 PHE A N 1
ATOM 1578 C CA . PHE A 1 187 ? -9.180 -3.229 -16.559 1.00 46.84 187 PHE A CA 1
ATOM 1579 C C . PHE A 1 187 ? -10.294 -2.639 -17.436 1.00 46.84 187 PHE A C 1
ATOM 1581 O O . PHE A 1 187 ? -11.283 -2.150 -16.897 1.00 46.84 187 PHE A O 1
ATOM 1588 N N . ALA A 1 188 ? -10.119 -2.640 -18.761 1.00 44.00 188 ALA A N 1
ATOM 1589 C CA . ALA A 1 188 ? -11.067 -2.066 -19.721 1.00 44.00 188 ALA A CA 1
ATOM 1590 C C . ALA A 1 188 ? -12.049 -3.089 -20.338 1.00 44.00 188 ALA A C 1
ATOM 1592 O O . ALA A 1 188 ? -12.897 -2.690 -21.137 1.00 44.00 188 ALA A O 1
ATOM 1593 N N . ALA A 1 189 ? -11.908 -4.377 -20.007 1.00 37.59 189 ALA A N 1
ATOM 1594 C CA . ALA A 1 189 ? -12.740 -5.489 -20.476 1.00 37.59 189 ALA A CA 1
ATOM 1595 C C . ALA A 1 189 ? -13.742 -5.922 -19.398 1.00 37.59 189 ALA A C 1
ATOM 1597 O O . ALA A 1 189 ? -14.868 -6.312 -19.782 1.00 37.59 189 ALA A O 1
#

Sequence (189 aa):
MKIFDKDSFLKENHYDIFEKDCVLDFAKLSLENLGQYGPSEFKTLIEPYKNWKGLYIYSVEGRVLYVGKGNTIKNRLVTHQREIKLEHKSCPIFWLFYFHTFLKDDKVDIYIINIEDEEGRIVLESFYQHKYQSHFDILKNEFDKKLRSKGINKVSPRIPLNSLQDHQASKFYECFLEVIENDKLSFAA

pLDDT: mean 81.13, std 16.54, range [26.86, 96.88]

Secondary structure (DSSP, 8-state):
-----HHHHHHHTTGGGS-TTS--EEEEEEES-TTT--HHHHHHHTGGGTT--EEEEEEETTEEEEEEEESSHHHHHHHHHHHHTT-SSEEEHHHHIIIIIISTTS-EEEEEEE---HHHHHHHHHHHHHHH--HHHHHHHHHHHHHHHTT---SS-EEEGGGSSSSS-HHHHHHHHHHHHHHHHHH--